Protein AF-A0A521TMP3-F1 (afdb_monomer_lite)

Secondary structure (DSSP, 8-state):
-----S--HHHHHHHHHHHHHHHHHHHH-TTS-TTS-S---SS-SS-TTHHHHHHHHHHHHSSSEEEEE--SSTTSPEEEEEE---SS--HHHHHTT---SPPS-SEEEEEEEEE-SSSSEEEEEEEEEEEEEETTEEEEEEEE-SS---GGGHHHHHHHHHHHHHTTPEEPPGGGGSSBSSTTS-BHHHHHS-SSSSS-EEEEEEE-----

pLDDT: mean 87.28, std 12.5, range [36.09, 97.44]

Sequence (212 aa):
MGTCGASCGITKTREREREQATRVALRAFADGRRDTPRWWPPSSVFEAGEVEKLAEALRGALPCRAVVVPPSDELAATWVYVVATMAEGSWVELREGRGAVVPEATEERGLRVGLSALHRAATVQEFAVRATVEGPVAWVEESRVAGVDDRRLQLFVKATQGLLRTMKITTLDAAFLEGPAVEGGDPLWSLFFDGAPMVSRSGEWVTLAGER

Structure (mmCIF, N/CA/C/O backbone):
data_AF-A0A521TMP3-F1
#
_entry.id   AF-A0A521TMP3-F1
#
loop_
_atom_site.group_PDB
_atom_site.id
_atom_site.type_symbol
_atom_site.label_atom_id
_atom_site.label_alt_id
_atom_site.label_comp_id
_atom_site.label_asym_id
_atom_site.label_entity_id
_atom_site.label_seq_id
_atom_site.pdbx_PDB_ins_code
_atom_site.Cartn_x
_atom_site.Cartn_y
_atom_site.Cartn_z
_atom_site.occupancy
_atom_site.B_iso_or_equiv
_atom_site.auth_seq_id
_atom_site.auth_comp_id
_atom_site.auth_asym_id
_atom_site.auth_atom_id
_atom_site.pdbx_PDB_model_num
ATOM 1 N N . MET A 1 1 ? 35.692 -10.516 12.770 1.00 37.62 1 MET A N 1
ATOM 2 C CA . MET A 1 1 ? 35.160 -9.826 11.576 1.00 37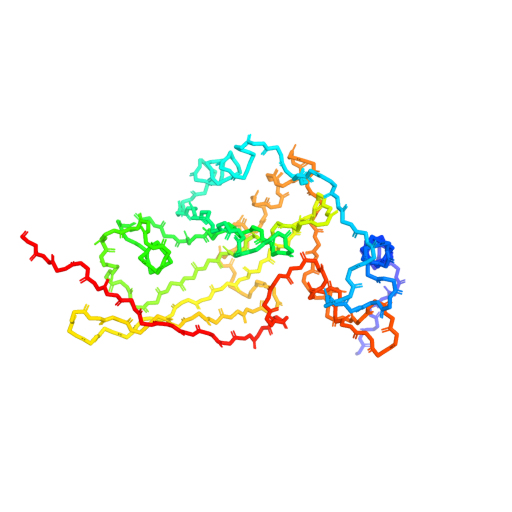.62 1 MET A CA 1
ATOM 3 C C . MET A 1 1 ? 34.962 -10.876 10.495 1.00 37.62 1 MET A C 1
ATOM 5 O O . MET A 1 1 ? 35.936 -11.295 9.889 1.00 37.62 1 MET A O 1
ATOM 9 N N . GLY A 1 2 ? 33.746 -11.411 10.366 1.00 36.09 2 GLY A N 1
ATOM 10 C CA . GLY A 1 2 ? 33.427 -12.446 9.380 1.00 36.09 2 GLY A CA 1
ATOM 11 C C . GLY A 1 2 ? 32.899 -11.804 8.105 1.00 36.09 2 GLY A C 1
ATOM 12 O O . GLY A 1 2 ? 31.831 -11.199 8.119 1.00 36.09 2 GLY A O 1
ATOM 13 N N . THR A 1 3 ? 33.653 -11.915 7.018 1.00 42.56 3 THR A N 1
ATOM 14 C CA . THR A 1 3 ? 33.208 -11.575 5.668 1.00 42.56 3 THR A CA 1
ATOM 15 C C . THR A 1 3 ? 32.177 -12.610 5.220 1.00 42.56 3 THR A C 1
ATOM 17 O O . THR A 1 3 ? 32.506 -13.754 4.913 1.00 42.56 3 THR A O 1
ATOM 20 N N . CYS A 1 4 ? 30.900 -12.225 5.223 1.00 44.66 4 CYS A N 1
ATOM 21 C CA . CYS A 1 4 ? 29.835 -13.019 4.622 1.00 44.66 4 CYS A CA 1
ATOM 22 C C . CYS A 1 4 ? 30.087 -13.067 3.106 1.00 44.66 4 CYS A C 1
ATOM 24 O O . CYS A 1 4 ? 30.023 -12.045 2.423 1.00 44.66 4 CYS A 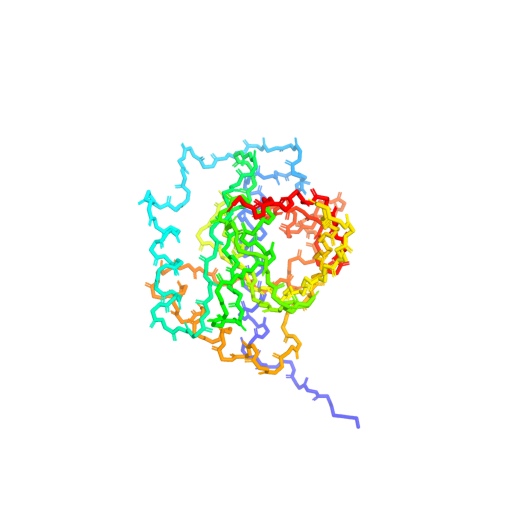O 1
ATOM 26 N N . GLY A 1 5 ? 30.482 -14.238 2.605 1.00 40.75 5 GLY A N 1
ATOM 27 C CA . GLY A 1 5 ? 30.893 -14.434 1.219 1.00 40.75 5 GLY A CA 1
ATOM 28 C C . GLY A 1 5 ? 29.786 -14.092 0.221 1.00 40.75 5 GLY A C 1
ATOM 29 O O . GLY A 1 5 ? 28.661 -14.580 0.320 1.00 40.75 5 GLY A O 1
ATOM 30 N N . ALA A 1 6 ? 30.156 -13.300 -0.784 1.00 45.53 6 ALA A N 1
ATOM 31 C CA . ALA A 1 6 ? 29.374 -12.831 -1.928 1.00 45.53 6 ALA A CA 1
ATOM 32 C C . ALA A 1 6 ? 28.920 -13.944 -2.911 1.00 45.53 6 ALA A C 1
ATOM 34 O O . ALA A 1 6 ? 28.973 -13.782 -4.126 1.00 45.53 6 ALA A O 1
ATOM 35 N N . SER A 1 7 ? 28.468 -15.094 -2.404 1.00 45.03 7 SER A N 1
ATOM 36 C CA . SER A 1 7 ? 27.956 -16.223 -3.201 1.00 45.03 7 SER A CA 1
ATOM 37 C C . SER A 1 7 ? 26.536 -16.648 -2.816 1.00 45.03 7 SER A C 1
ATOM 39 O O . SER A 1 7 ? 26.078 -17.728 -3.184 1.00 45.03 7 SER A O 1
ATOM 41 N N . CYS A 1 8 ? 25.798 -15.799 -2.100 1.00 51.59 8 CYS A N 1
ATOM 42 C CA . CYS A 1 8 ? 24.409 -16.082 -1.776 1.00 51.59 8 CYS A CA 1
ATOM 43 C C . CYS A 1 8 ? 23.539 -15.878 -3.028 1.00 51.59 8 CYS A C 1
ATOM 45 O O . CYS A 1 8 ? 23.458 -14.770 -3.555 1.00 51.59 8 CYS A O 1
ATOM 47 N N . GLY A 1 9 ? 22.857 -16.927 -3.506 1.00 60.53 9 GLY A N 1
ATOM 48 C CA . GLY A 1 9 ? 21.917 -16.850 -4.640 1.00 60.53 9 GLY A CA 1
ATOM 49 C C . GLY A 1 9 ? 20.811 -15.794 -4.472 1.00 60.53 9 GLY A C 1
ATOM 50 O O . GLY A 1 9 ? 20.200 -15.373 -5.454 1.00 60.53 9 GLY A O 1
ATOM 51 N N . ILE A 1 10 ? 20.616 -15.309 -3.244 1.00 66.44 10 ILE A N 1
ATOM 52 C CA . ILE A 1 10 ? 19.760 -14.173 -2.905 1.00 66.44 10 ILE A CA 1
ATOM 53 C C . ILE A 1 10 ? 20.255 -12.886 -3.586 1.00 66.44 10 ILE A C 1
ATOM 55 O O . ILE A 1 10 ? 19.446 -12.197 -4.192 1.00 66.44 10 ILE A O 1
ATOM 59 N N . THR A 1 11 ? 21.558 -12.582 -3.592 1.00 73.62 11 THR A N 1
ATOM 60 C CA . THR A 1 11 ? 22.087 -11.345 -4.206 1.00 73.62 11 THR A CA 1
ATOM 61 C C . THR A 1 11 ? 21.852 -11.312 -5.717 1.00 73.62 11 THR A C 1
ATOM 63 O O . THR A 1 11 ? 21.313 -10.339 -6.228 1.00 73.62 11 THR A O 1
ATOM 66 N N . LYS A 1 12 ? 22.132 -12.417 -6.423 1.00 80.88 12 LYS A N 1
ATOM 67 C CA . LYS A 1 12 ? 21.898 -12.517 -7.878 1.00 80.88 12 LYS A CA 1
ATOM 68 C C . LYS A 1 12 ? 20.419 -12.443 -8.254 1.00 80.88 12 LYS A C 1
ATOM 70 O O . LYS A 1 12 ? 20.075 -11.942 -9.319 1.00 80.88 12 LYS A O 1
ATOM 75 N N . THR A 1 13 ? 19.541 -12.986 -7.412 1.00 79.69 13 THR A N 1
ATOM 76 C CA . THR A 1 13 ? 18.088 -12.906 -7.633 1.00 79.69 13 THR A CA 1
ATOM 77 C C . THR A 1 13 ? 17.615 -1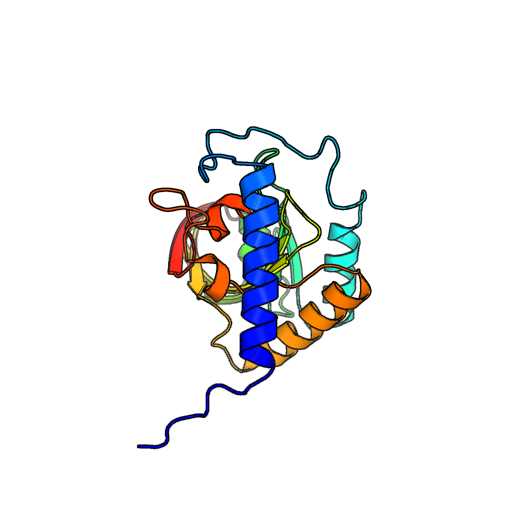1.463 -7.482 1.00 79.69 13 THR A C 1
ATOM 79 O O . THR A 1 13 ? 16.924 -10.957 -8.358 1.00 79.69 13 THR A O 1
ATOM 82 N N . ARG A 1 14 ? 18.090 -10.773 -6.439 1.00 79.44 14 ARG A N 1
ATOM 83 C CA . ARG A 1 14 ? 17.783 -9.361 -6.179 1.00 79.44 14 ARG A CA 1
ATOM 84 C C . ARG A 1 14 ? 18.288 -8.432 -7.281 1.00 79.44 14 ARG A C 1
ATOM 86 O O . ARG A 1 14 ? 17.566 -7.536 -7.702 1.00 79.44 14 ARG A O 1
ATOM 93 N N . GLU A 1 15 ? 19.501 -8.661 -7.784 1.00 85.06 15 GLU A N 1
ATOM 94 C CA . GLU A 1 15 ? 20.049 -7.917 -8.926 1.00 85.06 15 GLU A CA 1
ATOM 95 C C . GLU A 1 15 ? 19.163 -8.074 -10.166 1.00 85.06 15 GLU A C 1
ATOM 97 O O . GLU A 1 15 ? 18.786 -7.079 -10.778 1.00 85.06 15 GLU A O 1
ATOM 102 N N . ARG A 1 16 ? 18.742 -9.304 -10.485 1.00 86.62 16 ARG A N 1
ATOM 103 C CA . ARG A 1 16 ? 17.845 -9.571 -11.621 1.00 86.62 16 ARG A CA 1
ATOM 104 C C . ARG A 1 16 ? 16.474 -8.921 -11.462 1.00 86.62 16 ARG A C 1
ATOM 106 O O . ARG A 1 16 ? 15.948 -8.377 -12.429 1.00 86.62 16 ARG A O 1
ATOM 113 N N . GLU A 1 17 ? 15.891 -8.978 -10.266 1.00 85.88 17 GLU A N 1
ATOM 114 C CA . GLU A 1 17 ? 14.611 -8.326 -9.967 1.00 85.88 17 GLU A CA 1
ATOM 115 C C . GLU A 1 17 ? 14.715 -6.811 -10.143 1.00 85.88 17 GLU A C 1
ATOM 117 O O . GLU A 1 17 ? 13.859 -6.204 -10.788 1.00 85.88 17 GLU A O 1
ATOM 122 N N . ARG A 1 18 ? 15.802 -6.207 -9.650 1.00 88.56 18 ARG A N 1
ATOM 123 C CA . ARG A 1 18 ? 16.073 -4.783 -9.837 1.00 88.56 18 ARG A CA 1
ATOM 124 C C . ARG A 1 18 ? 16.281 -4.433 -11.307 1.00 88.56 18 ARG A C 1
ATOM 126 O O . ARG A 1 18 ? 15.665 -3.491 -11.783 1.00 88.56 18 ARG A O 1
ATOM 133 N N . GLU A 1 19 ? 17.089 -5.188 -12.046 1.00 90.88 19 GLU A N 1
ATOM 134 C CA . GLU A 1 19 ? 17.295 -4.977 -13.486 1.00 90.88 19 GLU A CA 1
ATOM 135 C C . GLU A 1 19 ? 15.981 -5.060 -14.275 1.00 90.88 19 GLU A C 1
ATOM 137 O O . GLU A 1 19 ? 15.740 -4.264 -15.187 1.00 90.88 19 GLU A O 1
ATOM 142 N N . GLN A 1 20 ? 15.111 -6.012 -13.925 1.00 91.12 20 GLN A N 1
ATOM 143 C CA . GLN A 1 20 ? 13.788 -6.139 -14.526 1.00 91.12 20 GLN A CA 1
ATOM 144 C C . GLN A 1 20 ? 12.897 -4.944 -14.170 1.00 91.12 20 GLN A C 1
ATOM 146 O O . GLN A 1 20 ? 12.264 -4.385 -15.069 1.00 91.12 20 GLN A O 1
ATOM 151 N N . ALA A 1 21 ? 12.866 -4.531 -12.900 1.00 91.62 21 ALA A N 1
ATOM 152 C CA . ALA A 1 21 ? 12.116 -3.361 -12.455 1.00 91.62 21 ALA A CA 1
ATOM 153 C C . ALA A 1 21 ? 12.594 -2.094 -13.178 1.00 91.62 21 ALA A C 1
ATOM 155 O O . ALA A 1 21 ? 11.779 -1.383 -13.759 1.00 91.62 21 ALA A O 1
ATOM 156 N N . THR A 1 22 ? 13.909 -1.872 -13.262 1.00 93.25 22 THR A N 1
ATOM 157 C CA . THR A 1 22 ? 14.506 -0.769 -14.025 1.00 93.25 22 THR A CA 1
ATOM 158 C C . THR A 1 22 ? 14.085 -0.808 -15.486 1.00 93.25 22 THR A C 1
ATOM 160 O O . THR A 1 22 ? 13.665 0.206 -16.032 1.00 93.25 22 THR A O 1
ATOM 163 N N . ARG A 1 23 ? 14.133 -1.973 -16.138 1.00 93.12 23 ARG A N 1
ATOM 164 C CA . ARG A 1 23 ? 13.731 -2.097 -17.546 1.00 93.12 23 ARG A CA 1
ATOM 165 C C . ARG A 1 23 ? 12.261 -1.743 -17.766 1.00 93.12 23 ARG A C 1
ATOM 167 O O . ARG A 1 23 ? 11.930 -1.109 -18.764 1.00 93.12 23 ARG A O 1
ATOM 174 N N . VAL A 1 24 ? 11.386 -2.172 -16.860 1.00 92.56 24 VAL A N 1
ATOM 175 C CA . VAL A 1 24 ? 9.957 -1.838 -16.898 1.00 92.56 24 VAL A CA 1
ATOM 176 C C . VAL A 1 24 ? 9.753 -0.341 -16.669 1.00 92.56 24 VAL A C 1
ATOM 178 O O . VAL A 1 24 ? 9.079 0.294 -17.477 1.00 92.56 24 VAL A O 1
ATOM 181 N N . ALA A 1 25 ? 10.382 0.230 -15.638 1.00 92.25 25 ALA A N 1
ATOM 182 C CA . ALA A 1 25 ? 10.321 1.658 -15.347 1.00 92.25 25 ALA A CA 1
ATOM 183 C C . ALA A 1 25 ? 10.787 2.495 -16.541 1.00 92.25 25 ALA A C 1
ATOM 185 O O . ALA A 1 25 ? 10.044 3.353 -16.993 1.00 92.25 25 ALA A O 1
ATOM 186 N N . LEU A 1 26 ? 11.952 2.196 -17.121 1.00 93.69 26 LEU A N 1
ATOM 187 C CA . LEU A 1 26 ? 12.510 2.964 -18.241 1.00 93.69 26 LEU A CA 1
ATOM 188 C C . LEU A 1 26 ? 11.746 2.791 -19.557 1.00 93.69 26 LEU A C 1
ATOM 190 O O . LEU A 1 26 ? 11.875 3.611 -20.467 1.00 93.69 26 LEU A O 1
ATOM 194 N N . ARG A 1 27 ? 10.922 1.746 -19.680 1.00 93.12 27 ARG A N 1
ATOM 195 C CA . ARG A 1 27 ? 9.975 1.639 -20.794 1.00 93.12 27 ARG A CA 1
ATOM 196 C C . ARG A 1 27 ? 8.853 2.671 -20.665 1.00 93.12 27 ARG A C 1
ATOM 198 O O . ARG A 1 27 ? 8.441 3.219 -21.685 1.00 93.12 27 ARG A O 1
ATOM 205 N N . ALA A 1 28 ? 8.369 2.903 -19.446 1.00 90.94 28 ALA A N 1
ATOM 206 C CA . ALA A 1 28 ? 7.304 3.858 -19.159 1.00 90.94 28 ALA A CA 1
ATOM 207 C C . ALA A 1 28 ? 7.827 5.298 -19.027 1.00 90.94 28 ALA A C 1
ATOM 209 O O . ALA A 1 28 ? 7.233 6.211 -19.587 1.00 90.94 28 ALA A O 1
ATOM 210 N N . PHE A 1 29 ? 8.977 5.483 -18.381 1.00 92.44 29 PHE A N 1
ATOM 211 C CA . PHE A 1 29 ? 9.599 6.759 -18.025 1.00 92.44 29 PHE A CA 1
ATOM 212 C C . PHE A 1 29 ? 11.033 6.789 -18.563 1.00 92.44 29 PHE A C 1
ATOM 214 O O . PHE A 1 29 ? 11.974 6.367 -17.893 1.00 92.44 29 PHE A O 1
ATOM 221 N N . ALA A 1 30 ? 11.209 7.207 -19.817 1.00 91.94 30 ALA A N 1
ATOM 222 C CA . ALA A 1 30 ? 12.479 7.027 -20.531 1.00 91.94 30 ALA A CA 1
ATOM 223 C C . ALA A 1 30 ? 13.659 7.804 -19.919 1.00 91.94 30 ALA A C 1
ATOM 225 O O . ALA A 1 30 ? 14.801 7.363 -20.023 1.00 91.94 30 ALA A O 1
ATOM 226 N N . ASP A 1 31 ? 13.378 8.938 -19.286 1.00 92.31 31 ASP A N 1
ATOM 227 C CA . ASP A 1 31 ? 14.315 9.776 -18.530 1.00 92.31 31 ASP A CA 1
ATOM 228 C C . ASP A 1 31 ? 14.327 9.447 -17.024 1.00 92.31 31 ASP A C 1
ATOM 230 O O . ASP A 1 31 ? 15.022 10.101 -16.249 1.00 92.31 31 ASP A O 1
ATOM 234 N N . GLY A 1 32 ? 13.567 8.427 -16.609 1.00 90.56 32 GLY A N 1
ATOM 235 C CA . GLY A 1 32 ? 13.429 8.007 -15.222 1.00 90.56 32 GLY A CA 1
ATOM 236 C C . GLY A 1 32 ? 12.680 8.994 -14.337 1.00 90.56 32 GLY A C 1
ATOM 237 O O . GLY A 1 32 ? 12.910 8.960 -13.133 1.00 90.56 32 GLY A O 1
ATOM 238 N N . ARG A 1 33 ? 11.825 9.864 -14.885 1.00 90.62 33 ARG A N 1
ATOM 239 C CA . ARG A 1 33 ? 11.019 10.803 -14.095 1.00 90.62 33 ARG A CA 1
ATOM 240 C C . ARG A 1 33 ? 9.535 10.487 -14.195 1.00 90.62 33 ARG A C 1
ATOM 242 O O . ARG A 1 33 ? 9.030 10.179 -15.271 1.00 90.62 33 ARG A O 1
ATOM 249 N N . ARG A 1 34 ? 8.826 10.539 -13.067 1.00 87.19 34 ARG A N 1
ATOM 250 C CA . ARG A 1 34 ? 7.409 10.155 -12.994 1.00 87.19 34 ARG A CA 1
ATOM 251 C C . ARG A 1 34 ? 6.492 11.142 -13.721 1.00 87.19 34 ARG A C 1
ATOM 253 O O . ARG A 1 34 ? 5.435 10.753 -14.208 1.00 87.19 34 ARG A O 1
ATOM 260 N N . ASP A 1 35 ? 6.873 12.413 -13.775 1.00 87.50 35 ASP A N 1
ATOM 261 C CA . ASP A 1 35 ? 6.087 13.493 -14.379 1.00 87.50 35 ASP A CA 1
ATOM 262 C C . ASP A 1 35 ? 6.150 13.523 -15.917 1.00 87.50 35 ASP A C 1
ATOM 264 O O . ASP A 1 35 ? 5.370 14.233 -16.553 1.00 87.50 35 ASP A O 1
ATOM 268 N N . THR A 1 36 ? 7.014 12.711 -16.531 1.00 86.12 36 THR A N 1
ATOM 269 C CA . THR A 1 36 ? 7.218 12.637 -17.986 1.00 86.12 36 THR A CA 1
ATOM 270 C C . THR A 1 36 ? 7.001 11.216 -18.547 1.00 86.12 36 THR A C 1
ATOM 272 O O . THR A 1 36 ? 7.887 10.643 -19.194 1.00 86.12 36 THR A O 1
ATOM 275 N N . PRO A 1 37 ? 5.809 10.602 -18.373 1.00 88.12 37 PRO A N 1
ATOM 276 C CA . PRO A 1 37 ? 5.536 9.276 -18.918 1.00 88.12 37 PRO A CA 1
ATOM 277 C C . PRO A 1 37 ? 5.599 9.281 -20.452 1.00 88.12 37 PRO A C 1
ATOM 279 O O . PRO A 1 37 ? 4.901 10.026 -21.139 1.00 88.12 37 PRO A O 1
ATOM 282 N N . ARG A 1 38 ? 6.419 8.389 -21.009 1.00 88.75 38 ARG A N 1
ATOM 283 C CA . ARG A 1 38 ? 6.515 8.104 -22.447 1.00 88.75 38 ARG A CA 1
ATOM 284 C C . ARG A 1 38 ? 5.485 7.074 -22.897 1.00 88.75 38 ARG A C 1
ATOM 286 O O . ARG A 1 38 ? 5.034 7.102 -24.041 1.00 88.75 38 ARG A O 1
ATOM 293 N N . TRP A 1 39 ? 5.190 6.108 -22.037 1.00 86.75 39 TRP A N 1
ATOM 294 C CA . TRP A 1 39 ? 4.282 5.009 -22.335 1.00 86.75 39 TRP A CA 1
ATOM 295 C C . TRP A 1 39 ? 3.572 4.556 -21.065 1.00 86.75 39 TRP A C 1
ATOM 297 O O . TRP A 1 39 ? 4.192 4.465 -20.008 1.00 86.75 39 TRP A O 1
ATOM 307 N N . TRP A 1 40 ? 2.295 4.208 -21.199 1.00 83.56 40 TRP A N 1
ATOM 308 C CA . TRP A 1 40 ? 1.487 3.658 -20.120 1.00 83.56 40 TRP A CA 1
ATOM 309 C C . TRP A 1 40 ? 0.732 2.418 -20.609 1.00 83.56 40 TRP A C 1
ATOM 311 O O . TRP A 1 40 ? 0.344 2.378 -21.786 1.00 83.56 40 TRP A O 1
ATOM 321 N N . PRO A 1 41 ? 0.532 1.385 -19.769 1.00 78.12 41 PRO A N 1
ATOM 322 C CA . PRO A 1 41 ? -0.325 0.269 -20.136 1.00 78.12 41 PRO A CA 1
ATOM 323 C C . PRO A 1 41 ? -1.741 0.776 -20.480 1.00 78.12 41 PRO A C 1
ATOM 325 O O . PRO A 1 41 ? -2.326 1.535 -19.713 1.00 78.12 41 PRO A O 1
ATOM 328 N N . PRO A 1 42 ? -2.314 0.364 -21.629 1.00 64.88 42 PRO A N 1
ATOM 329 C CA . PRO A 1 42 ? -3.614 0.857 -22.099 1.00 64.88 42 PRO A CA 1
ATOM 330 C C . PRO A 1 42 ? -4.808 0.304 -21.302 1.00 64.88 42 PRO A C 1
ATOM 332 O O . PRO A 1 42 ? -5.946 0.694 -21.543 1.00 64.88 42 PRO A O 1
ATOM 335 N N . SER A 1 43 ? -4.563 -0.637 -20.388 1.00 77.44 43 SER A N 1
ATOM 336 C CA . SER A 1 43 ? -5.552 -1.258 -19.510 1.00 77.44 43 SER A CA 1
ATOM 337 C C . SER A 1 43 ? -4.963 -1.450 -18.116 1.00 77.44 43 SER A C 1
ATOM 339 O O . SER A 1 43 ? -3.742 -1.541 -17.972 1.00 77.44 43 SER A O 1
ATOM 341 N N . SER A 1 44 ? -5.829 -1.598 -17.109 1.00 82.19 44 SER A N 1
ATOM 342 C CA . SER A 1 44 ? -5.408 -1.983 -15.758 1.00 82.19 44 SER A CA 1
ATOM 343 C C . SER A 1 44 ? -4.516 -3.230 -15.791 1.00 82.19 44 SER A C 1
ATOM 345 O O . SER A 1 44 ? -4.802 -4.202 -16.494 1.00 82.19 44 SER A O 1
ATOM 347 N N . VAL A 1 45 ? -3.431 -3.195 -15.017 1.00 90.88 45 VAL A N 1
ATOM 348 C CA . VAL A 1 45 ? -2.499 -4.318 -14.813 1.00 90.88 45 VAL A CA 1
ATOM 349 C C . VAL A 1 45 ? -3.166 -5.494 -14.090 1.00 90.88 45 VAL A C 1
ATOM 351 O O . VAL A 1 45 ? -2.780 -6.655 -14.279 1.00 90.88 45 VAL A O 1
ATOM 354 N N . PHE A 1 46 ? -4.160 -5.183 -13.260 1.00 92.69 46 PHE A N 1
ATOM 355 C CA . PHE A 1 46 ? -4.943 -6.141 -12.491 1.00 92.69 46 PHE A CA 1
ATOM 356 C C . PHE A 1 46 ? -6.351 -6.253 -13.067 1.00 92.69 46 PHE A C 1
ATOM 358 O O . PHE A 1 46 ? -6.944 -5.258 -13.492 1.00 92.69 46 PHE A O 1
ATOM 365 N N . GLU A 1 47 ? -6.883 -7.470 -13.095 1.00 92.62 47 GLU A N 1
ATOM 366 C CA . GLU A 1 47 ? -8.235 -7.722 -13.590 1.00 92.62 47 GLU A CA 1
ATOM 367 C C . GLU A 1 47 ? -9.289 -7.079 -12.674 1.00 92.62 47 GLU A C 1
ATOM 369 O O . GLU A 1 47 ? -9.059 -6.843 -11.485 1.00 92.62 47 GLU A O 1
ATOM 374 N N . ALA A 1 48 ? -10.484 -6.821 -13.211 1.00 90.75 48 ALA A N 1
ATOM 375 C CA . ALA A 1 48 ? -11.589 -6.295 -12.416 1.00 90.75 48 ALA A CA 1
ATOM 376 C C . ALA A 1 48 ? -11.915 -7.233 -11.235 1.00 90.75 48 ALA A C 1
ATOM 378 O O . ALA A 1 48 ? -12.111 -8.440 -11.413 1.00 90.75 48 ALA A O 1
ATOM 379 N N . GLY A 1 49 ? -11.973 -6.681 -10.020 1.00 93.44 49 GLY A N 1
ATOM 380 C CA . GLY A 1 49 ? -12.230 -7.452 -8.802 1.00 93.44 49 GLY A CA 1
ATOM 381 C C . GLY A 1 49 ? -11.025 -8.248 -8.282 1.00 93.44 49 GLY A C 1
ATOM 382 O O . GLY A 1 49 ? -11.155 -8.976 -7.298 1.00 93.44 49 GLY A O 1
ATOM 383 N N . GLU A 1 50 ? -9.868 -8.207 -8.952 1.00 95.31 50 GLU A N 1
ATOM 384 C CA . GLU A 1 50 ? -8.695 -8.990 -8.553 1.00 95.31 50 GLU A CA 1
ATOM 385 C C . GLU A 1 50 ? -8.114 -8.520 -7.214 1.00 95.31 50 GLU A C 1
ATOM 387 O O . GLU A 1 50 ? -7.764 -9.343 -6.366 1.00 95.31 50 GLU A O 1
ATOM 392 N N . VAL A 1 51 ? -8.053 -7.207 -6.998 1.00 95.50 51 VAL A N 1
ATOM 393 C CA . VAL A 1 51 ? -7.527 -6.623 -5.757 1.00 95.50 51 VAL A CA 1
ATOM 394 C C . VAL A 1 51 ? -8.450 -6.928 -4.578 1.00 95.50 51 VAL A C 1
ATOM 396 O O . VAL A 1 51 ? -7.994 -7.271 -3.487 1.00 95.50 51 VAL A O 1
ATOM 399 N N . GLU A 1 52 ? -9.759 -6.895 -4.804 1.00 96.88 52 GLU A N 1
ATOM 400 C CA . GLU A 1 52 ? -10.771 -7.265 -3.822 1.00 96.88 52 GLU A CA 1
ATOM 401 C C . GLU A 1 52 ? -10.666 -8.747 -3.449 1.00 96.88 52 GLU A C 1
ATOM 403 O O . GLU A 1 52 ? -10.752 -9.088 -2.268 1.00 96.88 52 GLU A O 1
ATOM 408 N N . LYS A 1 53 ? -10.407 -9.628 -4.427 1.00 97.44 53 LYS A N 1
ATOM 409 C CA . LYS A 1 53 ? -10.136 -11.053 -4.171 1.00 97.44 53 LYS A CA 1
ATOM 410 C C . LYS A 1 53 ? -8.870 -11.253 -3.340 1.00 97.44 53 LYS A C 1
ATOM 412 O O . LYS A 1 53 ? -8.874 -12.112 -2.463 1.00 97.44 53 LYS A O 1
ATOM 417 N N . LEU A 1 54 ? -7.810 -10.474 -3.578 1.00 97.06 54 LEU A N 1
ATOM 418 C CA . LEU A 1 54 ? -6.609 -10.503 -2.736 1.00 97.06 54 LEU A CA 1
ATOM 419 C C . LEU A 1 54 ? -6.940 -10.097 -1.292 1.00 97.06 54 LEU A C 1
ATOM 421 O O . LEU A 1 54 ? -6.555 -10.802 -0.361 1.00 97.06 54 LEU A O 1
ATOM 425 N N . ALA A 1 55 ? -7.674 -8.998 -1.099 1.00 97.00 55 ALA A N 1
ATOM 426 C CA . ALA A 1 55 ? -8.080 -8.535 0.228 1.00 97.00 55 ALA A CA 1
ATOM 427 C C . ALA A 1 55 ? -8.953 -9.568 0.963 1.00 97.00 55 ALA A C 1
ATOM 429 O O . ALA A 1 55 ? -8.744 -9.821 2.148 1.00 97.00 55 ALA A O 1
ATOM 430 N N . GLU A 1 56 ? -9.887 -10.213 0.262 1.00 97.44 56 GLU A N 1
ATOM 431 C CA . GLU A 1 56 ? -10.710 -11.285 0.829 1.00 97.44 56 GLU A CA 1
ATOM 432 C C . GLU A 1 56 ? -9.885 -12.525 1.185 1.00 97.44 56 GLU A C 1
ATOM 434 O O . GLU A 1 56 ? -10.014 -13.066 2.281 1.00 97.44 56 GLU A O 1
ATOM 439 N N . ALA A 1 57 ? -8.970 -12.943 0.307 1.00 97.19 57 ALA A N 1
ATOM 440 C CA . ALA A 1 57 ? -8.074 -14.060 0.587 1.00 97.19 57 ALA A CA 1
ATOM 441 C C . ALA A 1 57 ? -7.176 -13.788 1.807 1.00 97.19 57 ALA A C 1
ATOM 443 O O . ALA A 1 57 ? -6.921 -14.697 2.595 1.00 97.19 57 ALA A O 1
ATOM 444 N N . LEU A 1 58 ? -6.728 -12.541 1.992 1.00 96.31 58 LEU A N 1
ATOM 445 C CA . LEU A 1 58 ? -5.977 -12.122 3.178 1.00 96.31 58 LEU A CA 1
ATOM 446 C C . LEU A 1 58 ? -6.827 -12.235 4.450 1.00 96.31 58 LEU A C 1
ATOM 448 O O . LEU A 1 58 ? -6.363 -12.846 5.409 1.00 96.31 58 LEU A O 1
ATOM 452 N N . ARG A 1 59 ? -8.076 -11.740 4.441 1.00 95.38 59 ARG A N 1
ATOM 453 C CA . ARG A 1 59 ? -9.020 -11.889 5.569 1.00 95.38 59 ARG A CA 1
ATOM 454 C C . ARG A 1 59 ? -9.312 -13.351 5.908 1.00 95.38 59 ARG A C 1
ATOM 456 O O . ARG A 1 59 ? -9.418 -13.698 7.077 1.00 95.38 59 ARG A O 1
ATOM 463 N N . GLY A 1 60 ? -9.417 -14.216 4.900 1.00 95.44 60 GLY A N 1
ATOM 464 C CA . GLY A 1 60 ? -9.629 -15.650 5.108 1.00 95.44 60 GLY A CA 1
ATOM 465 C C . GLY A 1 60 ? -8.399 -16.392 5.647 1.00 95.44 60 GLY A C 1
ATOM 466 O O . GLY A 1 60 ? -8.542 -17.446 6.265 1.00 95.44 60 GLY A O 1
ATOM 467 N N . ALA A 1 61 ? -7.192 -15.866 5.417 1.00 94.69 61 ALA A N 1
ATOM 468 C CA . ALA A 1 61 ? -5.933 -16.515 5.786 1.00 94.69 61 ALA A CA 1
ATOM 469 C C . ALA A 1 61 ? -5.301 -15.976 7.081 1.00 94.69 61 ALA A C 1
ATOM 471 O O . ALA A 1 61 ? -4.457 -16.653 7.673 1.00 94.69 61 ALA A O 1
ATOM 472 N N . LEU A 1 62 ? -5.652 -14.759 7.500 1.00 94.25 62 LEU A N 1
ATOM 473 C CA . LEU A 1 62 ? -5.020 -14.045 8.607 1.00 94.25 62 LEU A CA 1
ATOM 474 C C . LEU A 1 62 ? -6.074 -13.429 9.539 1.00 94.25 62 LEU A C 1
ATOM 476 O O . LEU A 1 62 ? -7.115 -12.979 9.067 1.00 94.25 62 LEU A O 1
ATOM 480 N N . PRO A 1 63 ? -5.797 -13.334 10.853 1.00 92.56 63 PRO A N 1
ATOM 481 C CA . PRO A 1 63 ? -6.646 -12.605 11.791 1.00 92.56 63 PRO A CA 1
ATOM 482 C C . PRO A 1 63 ? -6.444 -11.094 11.601 1.00 92.56 63 PRO A C 1
ATOM 484 O O . PRO A 1 63 ? -5.705 -10.448 12.347 1.00 92.56 63 PRO A O 1
ATOM 487 N N . CYS A 1 64 ? -7.016 -10.552 10.528 1.00 94.75 64 CYS A N 1
ATOM 488 C CA . CYS A 1 64 ? -6.778 -9.185 10.094 1.00 94.75 64 CYS A CA 1
ATOM 489 C C . CYS A 1 64 ? -8.015 -8.536 9.484 1.00 94.75 64 CYS A C 1
ATOM 491 O O . CYS A 1 64 ? -8.896 -9.209 8.943 1.00 94.75 64 CYS A O 1
ATOM 493 N N . ARG A 1 65 ? -7.988 -7.206 9.432 1.00 94.19 65 ARG A N 1
ATOM 494 C CA . ARG A 1 65 ? -8.790 -6.428 8.484 1.00 94.19 65 ARG A CA 1
ATOM 495 C C . ARG A 1 65 ? -7.964 -6.163 7.231 1.00 94.19 65 ARG A C 1
ATOM 497 O O . ARG A 1 65 ? -6.769 -5.901 7.330 1.00 94.19 65 ARG A O 1
ATOM 504 N N . ALA A 1 66 ? -8.597 -6.224 6.062 1.00 95.81 66 ALA A N 1
ATOM 505 C CA . ALA A 1 66 ? -7.964 -5.884 4.788 1.00 95.81 66 ALA A CA 1
ATOM 506 C C . ALA A 1 66 ? -8.757 -4.768 4.101 1.00 95.81 66 ALA A C 1
ATOM 508 O O . ALA A 1 66 ? -9.915 -4.974 3.736 1.00 95.81 66 ALA A O 1
ATOM 509 N N . VAL A 1 67 ? -8.140 -3.602 3.928 1.00 95.50 67 VAL A N 1
ATOM 510 C CA . VAL A 1 67 ? -8.765 -2.389 3.389 1.00 95.50 67 VAL A CA 1
ATOM 511 C C . VAL A 1 67 ? -8.130 -2.064 2.047 1.00 95.50 67 VAL A C 1
ATOM 513 O O . VAL A 1 67 ? -6.928 -1.820 1.971 1.00 95.50 67 VAL A O 1
ATOM 516 N N . VAL A 1 68 ? -8.929 -2.079 0.982 1.00 95.75 68 VAL A N 1
ATOM 517 C CA . VAL A 1 68 ? -8.472 -1.674 -0.353 1.00 95.75 68 VAL A CA 1
ATOM 518 C C . VAL A 1 68 ? -8.582 -0.159 -0.467 1.00 95.75 68 VAL A C 1
ATOM 520 O O . VAL A 1 68 ? -9.668 0.397 -0.318 1.00 95.75 68 VAL A O 1
ATOM 523 N N . VAL A 1 69 ? -7.470 0.498 -0.763 1.00 93.31 69 VAL A N 1
ATOM 524 C CA . VAL A 1 69 ? -7.387 1.929 -1.043 1.00 93.31 69 VAL A CA 1
ATOM 525 C C . VAL A 1 69 ? -7.112 2.081 -2.540 1.00 93.31 69 VAL A C 1
ATOM 527 O O . VAL A 1 69 ? -6.035 1.685 -3.004 1.00 93.31 69 VAL A O 1
ATOM 530 N N . PRO A 1 70 ? -8.105 2.547 -3.322 1.00 89.38 70 PRO A N 1
ATOM 531 C CA . PRO A 1 70 ? -7.961 2.704 -4.761 1.00 89.38 70 PRO A CA 1
ATOM 532 C C . PRO A 1 70 ? -6.923 3.788 -5.081 1.00 89.38 70 PRO A C 1
ATOM 534 O O . PRO A 1 70 ? -6.647 4.645 -4.240 1.00 89.38 70 PRO A O 1
ATOM 537 N N . PRO A 1 71 ? -6.352 3.764 -6.292 1.00 88.19 71 PRO A N 1
ATOM 538 C CA . PRO A 1 71 ? -5.380 4.766 -6.697 1.00 88.19 71 PRO A CA 1
ATOM 539 C C . PRO A 1 71 ? -6.038 6.154 -6.791 1.00 88.19 71 PRO A C 1
ATOM 541 O O . PRO A 1 71 ? -7.195 6.271 -7.201 1.00 88.19 71 PRO A O 1
ATOM 544 N N . SER A 1 72 ? -5.302 7.208 -6.423 1.00 83.25 72 SER A N 1
ATOM 545 C CA . SER A 1 72 ? -5.768 8.604 -6.521 1.00 83.25 72 SER A CA 1
ATOM 546 C C . SER A 1 72 ? -5.865 9.110 -7.961 1.00 83.25 72 SER A C 1
ATOM 548 O O . SER A 1 72 ? -6.625 10.032 -8.250 1.00 83.25 72 SER A O 1
ATOM 550 N N . ASP A 1 73 ? -5.076 8.519 -8.853 1.00 82.62 73 ASP A N 1
ATOM 551 C CA . ASP A 1 73 ? -4.996 8.823 -10.276 1.00 82.62 73 ASP A CA 1
ATOM 552 C C . ASP A 1 73 ? -4.508 7.586 -11.048 1.00 82.62 73 ASP A C 1
ATOM 554 O O . ASP A 1 73 ? -4.133 6.574 -10.460 1.00 82.62 73 ASP A O 1
ATOM 558 N N . GLU A 1 74 ? -4.504 7.647 -12.378 1.00 76.44 74 GLU A N 1
ATOM 559 C CA . GLU A 1 74 ? -4.133 6.509 -13.232 1.00 76.44 74 GLU A CA 1
ATOM 560 C C . GLU A 1 74 ? -2.665 6.064 -13.093 1.00 76.44 74 GLU A C 1
ATOM 562 O O . GLU A 1 74 ? -2.328 4.943 -13.482 1.00 76.44 74 GLU A O 1
ATOM 567 N N . LEU A 1 75 ? -1.795 6.923 -12.547 1.00 79.12 75 LEU A N 1
ATOM 568 C CA . LEU A 1 75 ? -0.378 6.650 -12.311 1.00 79.12 75 LEU A CA 1
ATOM 569 C C . LEU A 1 75 ? -0.108 6.122 -10.895 1.00 79.12 75 LEU A C 1
ATOM 571 O O . LEU A 1 75 ? 1.016 5.695 -10.610 1.00 79.12 75 LEU A O 1
ATOM 575 N N . ALA A 1 76 ? -1.084 6.188 -9.990 1.00 84.88 76 ALA A N 1
ATOM 576 C CA . ALA A 1 76 ? -0.942 5.784 -8.598 1.00 84.88 76 ALA A CA 1
ATOM 577 C C . ALA A 1 76 ? -1.088 4.267 -8.416 1.00 84.88 76 ALA A C 1
ATOM 579 O O . ALA A 1 76 ? -1.759 3.574 -9.184 1.00 84.88 76 ALA A O 1
ATOM 580 N N . ALA A 1 77 ? -0.433 3.729 -7.386 1.00 90.69 77 ALA A N 1
ATOM 581 C CA . ALA A 1 77 ? -0.589 2.327 -7.038 1.00 90.69 77 ALA A CA 1
ATOM 582 C C . ALA A 1 77 ? -1.924 2.105 -6.322 1.00 90.69 77 ALA A C 1
ATOM 584 O O . ALA A 1 77 ? -2.463 2.989 -5.660 1.00 90.69 77 ALA A O 1
ATOM 585 N N . THR A 1 78 ? -2.448 0.887 -6.425 1.00 93.50 78 THR A N 1
ATOM 586 C CA . THR A 1 78 ? -3.532 0.456 -5.535 1.00 93.50 78 THR A CA 1
ATOM 587 C C . THR A 1 78 ? -2.919 -0.090 -4.255 1.00 93.50 78 THR A C 1
ATOM 589 O O . THR A 1 78 ? -1.967 -0.868 -4.317 1.00 93.50 78 THR A O 1
ATOM 592 N N . TRP A 1 79 ? -3.461 0.263 -3.094 1.00 94.38 79 TRP A N 1
ATOM 593 C CA . TRP A 1 79 ? -2.944 -0.212 -1.813 1.00 94.38 79 TRP A CA 1
ATOM 594 C C . TRP A 1 79 ? -3.929 -1.162 -1.137 1.00 94.38 79 TRP A C 1
ATOM 596 O O . TRP A 1 79 ? -5.136 -0.943 -1.149 1.00 94.38 79 TRP A O 1
ATOM 606 N N . VAL A 1 80 ? -3.418 -2.222 -0.512 1.00 96.62 80 VAL A N 1
ATOM 607 C CA . VAL A 1 80 ? -4.192 -3.070 0.404 1.00 96.62 80 VAL A CA 1
ATOM 608 C C . VAL A 1 80 ? -3.563 -2.991 1.786 1.00 96.62 80 VAL A C 1
ATOM 610 O O . VAL A 1 80 ? -2.462 -3.494 2.007 1.00 96.62 80 VAL A O 1
ATOM 613 N N . TYR A 1 81 ? -4.259 -2.358 2.722 1.00 96.44 81 TYR A N 1
ATOM 614 C CA . TYR A 1 81 ? -3.856 -2.276 4.119 1.00 96.44 81 TYR A CA 1
ATOM 615 C C . TYR A 1 81 ? -4.357 -3.502 4.877 1.00 96.44 81 TYR A C 1
ATOM 617 O O . TYR A 1 81 ? -5.556 -3.716 5.007 1.00 96.44 81 TYR A O 1
ATOM 625 N N . VAL A 1 82 ? -3.430 -4.302 5.385 1.00 96.69 82 VAL A N 1
ATOM 626 C CA . VAL A 1 82 ? -3.645 -5.488 6.213 1.00 96.69 82 VAL A CA 1
ATOM 627 C C . VAL A 1 82 ? -3.390 -5.109 7.669 1.00 96.69 82 VAL A C 1
ATOM 629 O O . VAL A 1 82 ? -2.254 -5.135 8.148 1.00 96.69 82 VAL A O 1
ATOM 632 N N . VAL A 1 83 ? -4.448 -4.720 8.370 1.00 95.38 83 VAL A N 1
ATOM 633 C CA . VAL A 1 83 ? -4.404 -4.277 9.767 1.00 95.38 83 VAL A CA 1
ATOM 634 C C . VAL A 1 83 ? -4.431 -5.504 10.672 1.00 95.38 83 VAL A C 1
ATOM 636 O O . VAL A 1 83 ? -5.368 -6.304 10.613 1.00 95.38 83 VAL A O 1
ATOM 639 N N . ALA A 1 84 ? -3.408 -5.671 11.512 1.00 90.75 84 ALA A N 1
ATOM 640 C CA . ALA A 1 84 ? -3.254 -6.838 12.381 1.00 90.75 84 ALA A CA 1
ATOM 641 C C . ALA A 1 84 ? -4.133 -6.731 13.640 1.00 90.75 84 ALA A C 1
ATOM 643 O O . ALA A 1 84 ? -3.635 -6.654 14.762 1.00 90.75 84 ALA A O 1
ATOM 644 N N . THR A 1 85 ? -5.450 -6.699 13.442 1.00 87.38 85 THR A N 1
ATOM 645 C CA . THR A 1 85 ? -6.454 -6.571 14.499 1.00 87.38 85 THR A CA 1
ATOM 646 C C . THR A 1 85 ? -7.684 -7.427 14.205 1.00 87.38 85 THR A C 1
ATOM 648 O O . THR A 1 85 ? -8.044 -7.636 13.046 1.00 87.38 85 THR A O 1
ATOM 651 N N . MET A 1 86 ? -8.335 -7.881 15.277 1.00 84.69 86 MET A N 1
ATOM 652 C CA . MET A 1 86 ? -9.668 -8.498 15.261 1.00 84.69 86 MET A CA 1
ATOM 653 C C . MET A 1 86 ? -10.736 -7.578 15.875 1.00 84.69 86 MET A C 1
ATOM 655 O O . MET A 1 86 ? -11.880 -7.995 16.031 1.00 84.69 86 MET A O 1
ATOM 659 N N . ALA A 1 87 ? -10.369 -6.351 16.259 1.00 87.75 87 ALA A N 1
ATOM 660 C CA . ALA A 1 87 ? -11.294 -5.387 16.845 1.00 87.75 87 ALA A CA 1
ATOM 661 C C . ALA A 1 87 ? -12.351 -4.911 15.829 1.00 87.75 87 ALA A C 1
ATOM 663 O O . ALA A 1 87 ? -12.172 -4.998 14.608 1.00 87.75 87 ALA A O 1
ATOM 664 N N . GLU A 1 88 ? -13.463 -4.377 16.337 1.00 84.50 88 GLU A N 1
ATOM 665 C CA . GLU A 1 88 ? -14.599 -3.936 15.516 1.00 84.50 88 GLU A CA 1
ATOM 666 C C . GLU A 1 88 ? -14.327 -2.667 14.684 1.00 84.50 88 GLU A C 1
ATOM 668 O O . GLU A 1 88 ? -15.057 -2.423 13.723 1.00 84.50 88 GLU A O 1
ATOM 673 N N . GLY A 1 89 ? -13.245 -1.928 14.954 1.00 89.25 89 GLY A N 1
ATOM 674 C CA . GLY A 1 89 ? -12.829 -0.752 14.182 1.00 89.25 89 GLY A CA 1
ATOM 675 C C . GLY A 1 89 ? -11.358 -0.780 13.758 1.00 89.25 89 GLY A C 1
ATOM 676 O O . GLY A 1 89 ? -10.547 -1.518 14.326 1.00 89.25 89 GLY A O 1
ATOM 677 N N . SER A 1 90 ? -11.027 0.053 12.767 1.00 94.19 90 SER A N 1
ATOM 678 C CA . SER A 1 90 ? -9.653 0.418 12.412 1.00 94.19 90 SER A CA 1
ATOM 679 C C . SER A 1 90 ? -9.543 1.898 12.035 1.00 94.19 90 SER A C 1
ATOM 681 O O . SER A 1 90 ? -10.389 2.430 11.314 1.00 94.19 90 SER A O 1
ATOM 683 N N . TRP A 1 91 ? -8.461 2.553 12.456 1.00 95.31 91 TRP A N 1
ATOM 684 C CA . TRP A 1 91 ? -8.115 3.915 12.054 1.00 95.31 91 TRP A CA 1
ATOM 685 C C . TRP A 1 91 ? -7.921 4.032 10.549 1.00 95.31 91 TRP A C 1
ATOM 687 O O . TRP A 1 91 ? -8.308 5.043 9.969 1.00 95.31 91 TRP A O 1
ATOM 697 N N . VAL A 1 92 ? -7.373 2.997 9.905 1.00 94.06 92 VAL A N 1
ATOM 698 C CA . VAL A 1 92 ? -7.272 2.955 8.442 1.00 94.06 92 VAL A CA 1
ATOM 699 C C . VAL A 1 92 ? -8.667 2.931 7.824 1.00 94.06 92 VAL A C 1
ATOM 701 O O . VAL A 1 92 ? -8.954 3.720 6.939 1.00 94.06 92 VAL A O 1
ATOM 704 N N . GLU A 1 93 ? -9.580 2.086 8.302 1.00 93.75 93 GLU A N 1
ATOM 705 C CA . GLU A 1 93 ? -10.943 2.052 7.753 1.00 93.75 93 GLU A CA 1
ATOM 706 C C . GLU A 1 93 ? -11.682 3.379 7.924 1.00 93.75 93 GLU A C 1
ATOM 708 O O . GLU A 1 93 ? -12.373 3.803 6.999 1.00 93.75 93 GLU A O 1
ATOM 713 N N . LEU A 1 94 ? -11.532 4.040 9.074 1.00 93.44 94 LEU A N 1
ATOM 714 C CA . LEU A 1 94 ? -12.115 5.361 9.308 1.00 93.44 94 LEU A CA 1
ATOM 715 C C . LEU A 1 94 ? -11.543 6.420 8.369 1.00 93.44 94 LEU A C 1
ATOM 717 O O . LEU A 1 94 ? -12.306 7.152 7.743 1.00 93.44 94 LEU A O 1
ATOM 721 N N . ARG A 1 95 ? -10.213 6.484 8.259 1.00 92.88 95 ARG A N 1
ATOM 722 C CA . ARG A 1 95 ? -9.509 7.441 7.399 1.00 92.88 95 ARG A CA 1
ATOM 723 C C . ARG A 1 95 ? -9.939 7.309 5.942 1.00 92.88 95 ARG A C 1
ATOM 725 O O . ARG A 1 95 ? -10.207 8.301 5.281 1.00 92.88 95 ARG A O 1
ATOM 732 N N . GLU A 1 96 ? -10.099 6.074 5.477 1.00 91.31 96 GLU A N 1
ATOM 733 C CA . GLU A 1 96 ? -10.520 5.772 4.107 1.00 91.31 96 GLU A CA 1
ATOM 734 C C . GLU A 1 96 ? -12.052 5.835 3.910 1.00 91.31 96 GLU A C 1
ATOM 736 O O . GLU A 1 96 ? -12.554 5.440 2.857 1.00 91.31 96 GLU A O 1
ATOM 741 N N . GLY A 1 97 ? -12.822 6.274 4.918 1.00 90.12 97 GLY A N 1
ATOM 742 C CA . GLY A 1 97 ? -14.285 6.403 4.849 1.00 90.12 97 GLY A CA 1
ATOM 743 C C . GLY A 1 97 ? -15.038 5.073 4.711 1.00 90.12 97 GLY A C 1
ATOM 744 O O . GLY A 1 97 ? -16.161 5.038 4.209 1.00 90.12 97 GLY A O 1
ATOM 745 N N . ARG A 1 98 ? -14.414 3.961 5.114 1.00 87.38 98 ARG A N 1
ATOM 746 C CA . ARG A 1 98 ? -14.931 2.584 4.992 1.00 87.38 98 ARG A CA 1
ATOM 747 C C . ARG A 1 98 ? -15.427 1.996 6.311 1.00 87.38 98 ARG A C 1
ATOM 749 O O . ARG A 1 98 ? -16.097 0.967 6.293 1.00 87.38 98 ARG A O 1
ATOM 756 N N . GLY A 1 99 ? -15.095 2.626 7.433 1.00 83.94 99 GLY A N 1
ATOM 757 C CA . GLY A 1 99 ? -15.550 2.258 8.771 1.00 83.94 99 GLY A CA 1
ATOM 758 C C . GLY A 1 99 ? -16.386 3.364 9.412 1.00 83.94 99 GLY A C 1
ATOM 759 O O . GLY A 1 99 ? -16.302 4.524 9.019 1.00 83.94 99 GLY A O 1
ATOM 760 N N . ALA A 1 100 ? -17.180 2.998 10.418 1.00 83.56 100 ALA A N 1
ATOM 761 C CA . ALA A 1 100 ? -17.914 3.943 11.269 1.00 83.56 100 ALA A CA 1
ATOM 762 C C . ALA A 1 100 ? -17.541 3.815 12.756 1.00 83.56 100 ALA A C 1
ATOM 764 O O . ALA A 1 100 ? -17.904 4.667 13.559 1.00 83.56 100 ALA A O 1
ATOM 765 N N . VAL A 1 101 ? -16.830 2.745 13.124 1.00 90.56 101 VAL A N 1
ATOM 766 C CA . VAL A 1 101 ? -16.498 2.423 14.513 1.00 90.56 101 VAL A CA 1
ATOM 767 C C . VAL A 1 101 ? -15.144 3.025 14.858 1.00 90.56 101 VAL A C 1
ATOM 769 O O . VAL A 1 101 ? -14.145 2.725 14.202 1.00 90.56 101 VAL A O 1
ATOM 772 N N . VAL A 1 102 ? -15.119 3.851 15.904 1.00 91.75 102 VAL A N 1
ATOM 773 C CA . VAL A 1 102 ? -13.886 4.392 16.481 1.00 91.75 102 VAL A CA 1
ATOM 774 C C . VAL A 1 102 ? -13.129 3.281 17.207 1.00 91.75 102 VAL A C 1
ATOM 776 O O . VAL A 1 102 ? -13.693 2.678 18.119 1.00 91.75 102 VAL A O 1
ATOM 779 N N . PRO A 1 103 ? -11.878 2.972 16.818 1.00 91.50 103 PRO A N 1
ATOM 780 C CA . PRO A 1 103 ? -11.075 1.991 17.533 1.00 91.50 103 PRO A CA 1
ATOM 781 C C . PRO A 1 103 ? -10.798 2.452 18.964 1.00 91.50 103 PRO A C 1
ATOM 783 O O . PRO A 1 103 ? -10.444 3.607 19.194 1.00 91.50 103 PRO A O 1
ATOM 786 N N . GLU A 1 104 ? -10.879 1.531 19.925 1.00 90.25 104 GLU A N 1
ATOM 787 C CA . GLU A 1 104 ? -10.474 1.811 21.311 1.00 90.25 104 GLU A CA 1
ATOM 788 C C . GLU A 1 104 ? -8.960 2.052 21.431 1.00 90.25 104 GLU A C 1
ATOM 790 O O . GLU A 1 104 ? -8.504 2.853 22.246 1.00 90.25 104 GLU A O 1
ATOM 795 N N . ALA A 1 105 ? -8.161 1.345 20.626 1.00 91.50 105 ALA A N 1
ATOM 796 C CA . ALA A 1 105 ? -6.712 1.485 20.624 1.00 91.50 105 ALA A CA 1
ATOM 797 C C . ALA A 1 105 ? -6.299 2.760 19.883 1.00 91.50 105 ALA A C 1
ATOM 799 O O . ALA A 1 105 ? -6.714 2.976 18.753 1.00 91.50 105 ALA A O 1
ATOM 800 N N . THR A 1 106 ? -5.417 3.569 20.466 1.00 93.62 106 THR A N 1
ATOM 801 C CA . THR A 1 106 ? -4.869 4.779 19.821 1.00 93.62 106 THR A CA 1
ATOM 802 C C . THR A 1 106 ? -3.718 4.488 18.858 1.00 93.62 106 THR A C 1
ATOM 804 O O . THR A 1 106 ? -3.248 5.391 18.168 1.00 93.62 106 THR A O 1
ATOM 807 N N . GLU A 1 107 ? -3.251 3.240 18.799 1.00 93.94 107 GLU A N 1
ATOM 808 C CA . GLU A 1 107 ? -2.184 2.798 17.906 1.00 93.94 107 GLU A CA 1
ATOM 809 C C . GLU A 1 107 ? -2.585 1.527 17.157 1.00 93.94 107 GLU A C 1
ATOM 811 O O . GLU A 1 107 ? -3.125 0.583 17.735 1.00 93.94 107 GLU A O 1
ATOM 816 N N . GLU A 1 108 ? -2.256 1.484 15.869 1.00 94.06 108 GLU A N 1
ATOM 817 C CA . GLU A 1 108 ? -2.465 0.339 14.989 1.00 94.06 108 GLU A CA 1
ATOM 818 C C . GLU A 1 108 ? -1.195 0.026 14.213 1.00 94.06 108 GLU A C 1
ATOM 820 O O . GLU A 1 108 ? -0.410 0.907 13.869 1.00 94.06 108 GLU A O 1
ATOM 825 N N . ARG A 1 109 ? -0.983 -1.254 13.919 1.00 94.00 109 ARG A N 1
ATOM 826 C CA . ARG A 1 109 ? 0.141 -1.718 13.107 1.00 94.00 109 ARG A CA 1
ATOM 827 C C . ARG A 1 109 ? -0.342 -2.751 12.111 1.00 94.00 109 ARG A C 1
ATOM 829 O O . ARG A 1 109 ? -1.279 -3.509 12.374 1.00 94.00 109 ARG A O 1
ATOM 836 N N . GLY A 1 110 ? 0.324 -2.808 10.973 1.00 95.56 110 GLY A N 1
ATOM 837 C CA . GLY A 1 110 ? -0.035 -3.749 9.933 1.00 95.56 110 GLY A CA 1
ATOM 838 C C . GLY A 1 110 ? 0.939 -3.734 8.776 1.00 95.56 110 GLY A C 1
ATOM 839 O O . GLY A 1 110 ? 2.029 -3.165 8.848 1.00 95.56 110 GLY A O 1
ATOM 840 N N . LEU A 1 111 ? 0.519 -4.376 7.696 1.00 95.50 111 LEU A N 1
ATOM 841 C CA . LEU A 1 111 ? 1.216 -4.336 6.421 1.00 95.50 111 LEU A CA 1
ATOM 842 C C . LEU A 1 111 ? 0.405 -3.519 5.434 1.00 95.50 111 LEU A C 1
ATOM 844 O O . LEU A 1 111 ? -0.810 -3.636 5.393 1.00 95.50 111 LEU A O 1
ATOM 848 N N . ARG A 1 112 ? 1.066 -2.753 4.583 1.00 93.44 112 ARG A N 1
ATOM 849 C CA . ARG A 1 112 ? 0.461 -2.238 3.362 1.00 93.44 112 ARG A CA 1
ATOM 850 C C . ARG A 1 112 ? 1.090 -2.942 2.171 1.00 93.44 112 ARG A C 1
ATOM 852 O O . ARG A 1 112 ? 2.310 -3.113 2.107 1.00 93.44 112 ARG A O 1
ATOM 859 N N . VAL A 1 113 ? 0.240 -3.381 1.255 1.00 95.19 113 VAL A N 1
ATOM 860 C CA . VAL A 1 113 ? 0.618 -4.060 0.021 1.00 95.19 113 VAL A CA 1
ATOM 861 C C . VAL A 1 113 ? 0.368 -3.097 -1.126 1.00 95.19 113 VAL A C 1
ATOM 863 O O . VAL A 1 113 ? -0.784 -2.851 -1.474 1.00 95.19 113 VAL A O 1
ATOM 866 N N . GLY A 1 114 ? 1.432 -2.517 -1.673 1.00 94.06 114 GLY A N 1
ATOM 867 C CA . GLY A 1 114 ? 1.337 -1.618 -2.822 1.00 94.06 114 GLY A CA 1
ATOM 868 C C . GLY A 1 114 ? 1.351 -2.424 -4.102 1.00 94.06 114 GLY A C 1
ATOM 869 O O . GLY A 1 114 ? 2.272 -3.207 -4.300 1.00 94.06 114 GLY A O 1
ATOM 870 N N . LEU A 1 115 ? 0.351 -2.251 -4.956 1.00 95.19 115 LEU A N 1
ATOM 871 C CA . LEU A 1 115 ? 0.178 -2.943 -6.229 1.00 95.19 115 LEU A CA 1
ATOM 872 C C . LEU A 1 115 ? 0.483 -1.968 -7.364 1.00 95.19 115 LEU A C 1
ATOM 874 O O . LEU A 1 115 ? -0.201 -0.958 -7.524 1.00 95.19 115 LEU A O 1
ATOM 878 N N . SER A 1 116 ? 1.529 -2.256 -8.137 1.00 93.56 116 SER A N 1
ATOM 879 C CA . SER A 1 116 ? 2.044 -1.310 -9.124 1.00 93.56 116 SER A CA 1
ATOM 880 C C . SER A 1 116 ? 1.107 -1.138 -10.316 1.00 93.56 116 SER A C 1
ATOM 882 O O . SER A 1 116 ? 0.625 -2.115 -10.888 1.00 93.56 116 SER A O 1
ATOM 884 N N . ALA A 1 117 ? 0.945 0.104 -10.766 1.00 90.75 117 ALA A N 1
ATOM 885 C CA . ALA A 1 117 ? 0.211 0.417 -11.988 1.00 90.75 117 ALA A CA 1
ATOM 886 C C . ALA A 1 117 ? 0.983 0.083 -13.286 1.00 90.75 117 ALA A C 1
ATOM 888 O O . ALA A 1 117 ? 0.400 0.100 -14.366 1.00 90.75 117 ALA A O 1
ATOM 889 N N . LEU A 1 118 ? 2.278 -0.257 -13.209 1.00 91.12 118 LEU A N 1
ATOM 890 C CA . LEU A 1 118 ? 3.123 -0.531 -14.384 1.00 91.12 118 LEU A CA 1
ATOM 891 C C . LEU A 1 118 ? 3.200 -2.008 -14.775 1.00 91.12 118 LEU A C 1
ATOM 893 O O . LEU A 1 118 ? 3.351 -2.362 -15.947 1.00 91.12 118 LEU A O 1
ATOM 897 N N . HIS A 1 119 ? 3.221 -2.883 -13.777 1.00 91.69 119 HIS A N 1
ATOM 898 C CA . HIS A 1 119 ? 3.513 -4.299 -13.943 1.00 91.69 119 HIS A CA 1
ATOM 899 C C . HIS A 1 119 ? 2.875 -5.091 -12.814 1.00 91.69 119 HIS A C 1
ATOM 901 O O . HIS A 1 119 ? 2.611 -4.534 -11.753 1.00 91.69 119 HIS A O 1
ATOM 907 N N . ARG A 1 120 ? 2.667 -6.399 -13.024 1.00 94.19 120 ARG A N 1
ATOM 908 C CA . ARG A 1 120 ? 2.123 -7.325 -12.018 1.00 94.19 120 ARG A CA 1
ATOM 909 C C . ARG A 1 120 ? 3.134 -7.566 -10.900 1.00 94.19 120 ARG A C 1
ATOM 911 O O . ARG A 1 120 ? 3.704 -8.647 -10.757 1.00 94.19 120 ARG A O 1
ATOM 918 N N . ALA A 1 121 ? 3.374 -6.515 -10.138 1.00 94.19 121 ALA A N 1
ATOM 919 C CA . ALA A 1 121 ? 4.328 -6.425 -9.067 1.00 94.19 121 ALA A CA 1
ATOM 920 C C . ALA A 1 121 ? 3.670 -5.785 -7.849 1.00 94.19 121 ALA A C 1
ATOM 922 O O . ALA A 1 121 ? 2.825 -4.897 -7.973 1.00 94.19 121 ALA A O 1
ATOM 923 N N . ALA A 1 122 ? 4.088 -6.239 -6.677 1.00 95.06 122 ALA A N 1
ATOM 924 C CA . ALA A 1 122 ? 3.645 -5.718 -5.404 1.00 95.06 122 ALA A CA 1
ATOM 925 C C . ALA A 1 122 ? 4.828 -5.463 -4.481 1.00 95.06 122 ALA A C 1
ATOM 927 O O . ALA A 1 122 ? 5.823 -6.179 -4.547 1.00 95.06 122 ALA A O 1
ATOM 928 N N . THR A 1 123 ? 4.699 -4.510 -3.572 1.00 93.12 123 THR A N 1
ATOM 929 C CA . THR A 1 123 ? 5.614 -4.349 -2.441 1.00 93.12 123 THR A CA 1
ATOM 930 C C . THR A 1 123 ? 4.871 -4.570 -1.132 1.00 93.12 123 THR A C 1
ATOM 932 O O . THR A 1 123 ? 3.666 -4.337 -1.062 1.00 93.12 123 THR A O 1
ATOM 935 N N . VAL A 1 124 ? 5.572 -5.043 -0.102 1.00 93.12 124 VAL A N 1
ATOM 936 C CA . VAL A 1 124 ? 5.017 -5.240 1.242 1.00 93.12 124 VAL A CA 1
ATOM 937 C C . VAL A 1 124 ? 5.820 -4.401 2.220 1.00 93.12 124 VAL A C 1
ATOM 939 O O . VAL A 1 124 ? 7.041 -4.531 2.288 1.00 93.12 124 VAL A O 1
ATOM 942 N N . GLN A 1 125 ? 5.127 -3.561 2.980 1.00 91.06 125 GLN A N 1
ATOM 943 C CA . GLN A 1 125 ? 5.742 -2.608 3.894 1.00 91.06 125 GLN A CA 1
ATOM 944 C C . GLN A 1 125 ? 4.989 -2.575 5.222 1.00 91.06 125 GLN A C 1
ATOM 946 O O . GLN A 1 125 ? 3.762 -2.595 5.228 1.00 91.06 125 GLN A O 1
ATOM 951 N N . GLU A 1 126 ? 5.695 -2.496 6.345 1.00 93.06 126 GLU A N 1
ATOM 952 C CA . GLU A 1 126 ? 5.078 -2.208 7.637 1.00 93.06 126 GLU A CA 1
ATOM 953 C C . GLU A 1 126 ? 4.643 -0.746 7.707 1.00 93.06 126 GLU A C 1
ATOM 955 O O . GLU A 1 126 ? 5.365 0.176 7.306 1.00 93.06 126 GLU A O 1
ATOM 960 N N . PHE A 1 127 ? 3.457 -0.547 8.268 1.00 93.25 127 PHE A N 1
ATOM 961 C CA . PHE A 1 127 ? 2.977 0.760 8.672 1.00 93.25 127 PHE A CA 1
ATOM 962 C C . PHE A 1 127 ? 2.556 0.721 10.143 1.00 93.25 127 PHE A C 1
ATOM 964 O O . PHE A 1 127 ? 2.141 -0.318 10.670 1.00 93.25 127 PHE A O 1
ATOM 971 N N . ALA A 1 128 ? 2.648 1.874 10.792 1.00 93.69 128 ALA A N 1
ATOM 972 C CA . ALA A 1 128 ? 2.068 2.114 12.098 1.00 93.69 128 ALA A CA 1
ATOM 973 C C . ALA A 1 128 ? 1.230 3.388 12.040 1.00 93.69 128 ALA A C 1
ATOM 975 O O . ALA A 1 128 ? 1.697 4.415 11.548 1.00 93.69 128 ALA A O 1
ATOM 976 N N . VAL A 1 129 ? 0.008 3.312 12.543 1.00 94.69 129 VAL A N 1
ATOM 977 C CA . VAL A 1 129 ? -0.888 4.450 12.709 1.00 94.69 129 VAL A CA 1
ATOM 978 C C . VAL A 1 129 ? -0.940 4.820 14.182 1.00 94.69 129 VAL A C 1
ATOM 980 O O . VAL A 1 129 ? -1.032 3.943 15.040 1.00 94.69 129 VAL A O 1
ATOM 983 N N . ARG A 1 130 ? -0.902 6.119 14.468 1.00 95.81 130 ARG A N 1
ATOM 984 C CA . ARG A 1 130 ? -1.239 6.688 15.770 1.00 95.81 130 ARG A CA 1
ATOM 985 C C . ARG A 1 130 ? -2.353 7.705 15.588 1.00 95.81 130 ARG A C 1
ATOM 987 O O . ARG A 1 130 ? -2.272 8.547 14.698 1.00 95.81 130 ARG A O 1
ATOM 994 N N . ALA A 1 131 ? -3.352 7.648 16.455 1.00 96.12 131 ALA A N 1
ATOM 995 C CA . ALA A 1 131 ? -4.455 8.588 16.468 1.00 96.12 131 ALA A CA 1
ATOM 996 C C . ALA A 1 131 ? -4.471 9.419 17.754 1.00 96.12 131 ALA A C 1
ATOM 998 O O . ALA A 1 131 ? -4.284 8.895 18.855 1.00 96.12 131 ALA A O 1
ATOM 999 N N . THR A 1 132 ? -4.748 10.711 17.599 1.00 96.75 132 THR A N 1
ATOM 1000 C CA . THR A 1 132 ? -5.033 11.641 18.695 1.00 96.75 132 THR A CA 1
ATOM 1001 C C . THR A 1 132 ? -6.464 12.135 18.534 1.00 96.75 132 THR A C 1
ATOM 1003 O O . THR A 1 132 ? -6.778 12.794 17.545 1.00 96.75 132 THR A O 1
ATOM 1006 N N . VAL A 1 133 ? -7.337 11.797 19.484 1.00 95.25 133 VAL A N 1
ATOM 1007 C CA . VAL A 1 133 ? -8.760 12.162 19.446 1.00 95.25 133 VAL A CA 1
ATOM 1008 C C . VAL A 1 133 ? -8.981 13.512 20.126 1.00 95.25 133 VAL A C 1
ATOM 1010 O O . VAL A 1 133 ? -8.597 13.700 21.279 1.00 95.25 133 VAL A O 1
ATOM 1013 N N . GLU A 1 134 ? -9.645 14.428 19.424 1.00 94.81 134 GLU A N 1
ATOM 1014 C CA . GLU A 1 134 ? -9.971 15.784 19.869 1.00 94.81 134 GLU A CA 1
ATOM 1015 C C . GLU A 1 134 ? -11.466 16.064 19.637 1.00 94.81 134 GLU A C 1
ATOM 1017 O O . GLU A 1 134 ? -11.883 16.689 18.661 1.00 94.81 134 GLU A O 1
ATOM 1022 N N . GLY A 1 135 ? -12.311 15.569 20.545 1.00 91.31 135 GLY A N 1
ATOM 1023 C CA . GLY A 1 135 ? -13.764 15.717 20.430 1.00 91.31 135 GLY A CA 1
ATOM 1024 C C . GLY A 1 135 ? -14.325 14.942 19.225 1.00 91.31 135 GLY A C 1
ATOM 1025 O O . GLY A 1 135 ? -14.153 13.726 19.183 1.00 91.31 135 GLY A O 1
ATOM 1026 N N . PRO A 1 136 ? -15.012 15.593 18.261 1.00 93.00 136 PRO A N 1
ATOM 1027 C CA . PRO A 1 136 ? -15.616 14.918 17.107 1.00 93.00 136 PRO A CA 1
ATOM 1028 C C . PRO A 1 136 ? -14.629 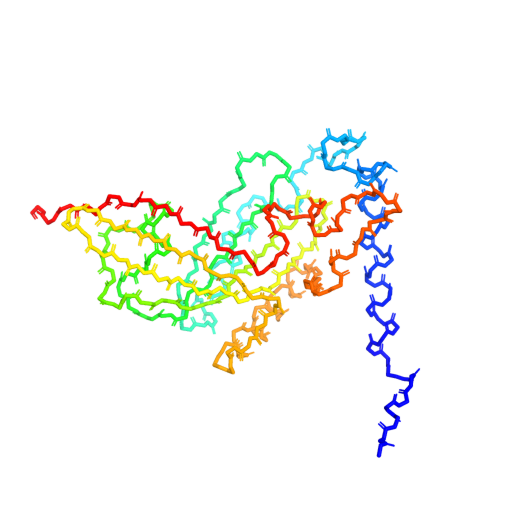14.657 15.958 1.00 93.00 136 PRO A C 1
ATOM 1030 O O . PRO A 1 136 ? -15.037 14.215 14.885 1.00 93.00 136 PRO A O 1
ATOM 1033 N N . VAL A 1 137 ? -13.347 14.975 16.131 1.00 94.88 137 VAL A N 1
ATOM 1034 C CA . VAL A 1 137 ? -12.308 14.755 15.123 1.00 94.88 137 VAL A CA 1
ATOM 1035 C C . VAL A 1 137 ? -11.134 13.995 15.728 1.00 94.88 137 VAL A C 1
ATOM 1037 O O . VAL A 1 137 ? -10.903 14.039 16.934 1.00 94.88 137 VAL A O 1
ATOM 1040 N N . ALA A 1 138 ? -10.381 13.298 14.887 1.00 95.75 138 ALA A N 1
ATOM 1041 C CA . ALA A 1 138 ? -9.123 12.674 15.261 1.00 95.75 138 ALA A CA 1
ATOM 1042 C C . ALA A 1 138 ? -8.037 13.022 14.244 1.00 95.75 138 ALA A C 1
ATOM 1044 O O . ALA A 1 138 ? -8.278 12.982 13.037 1.00 95.75 138 ALA A O 1
ATOM 1045 N N . TRP A 1 139 ? -6.838 13.340 14.726 1.00 96.44 139 TRP A N 1
ATOM 1046 C CA . TRP A 1 139 ? -5.642 13.391 13.893 1.00 96.44 139 TRP A CA 1
ATOM 1047 C C . TRP A 1 139 ? -5.073 11.983 13.775 1.00 96.44 139 TRP A C 1
ATOM 1049 O O . TRP A 1 139 ? -4.686 11.396 14.787 1.00 96.44 139 TRP A O 1
ATOM 1059 N N . VAL A 1 140 ? -5.023 11.442 12.561 1.00 95.69 140 VAL A N 1
ATOM 1060 C CA . VAL A 1 140 ? -4.534 10.088 12.283 1.00 95.69 140 VAL A CA 1
ATOM 1061 C C . VAL A 1 140 ? -3.209 10.194 11.538 1.00 95.69 140 VAL A C 1
ATOM 1063 O O . VAL A 1 140 ? -3.180 10.561 10.368 1.00 95.69 140 VAL A O 1
ATOM 1066 N N . GLU A 1 141 ? -2.106 9.878 12.214 1.00 95.44 141 GLU A N 1
ATOM 1067 C CA . GLU A 1 141 ? -0.755 9.891 11.652 1.00 95.44 141 GLU A CA 1
ATOM 1068 C C . GLU A 1 141 ? -0.315 8.476 11.271 1.00 95.44 141 GLU A C 1
ATOM 1070 O O . GLU A 1 141 ? -0.250 7.581 12.109 1.00 95.44 141 GLU A O 1
ATOM 1075 N N . GLU A 1 142 ? 0.051 8.284 10.008 1.00 93.19 142 GLU A N 1
ATOM 1076 C CA . GLU A 1 142 ? 0.704 7.085 9.497 1.00 93.19 142 GLU A CA 1
ATOM 1077 C C . GLU A 1 142 ? 2.219 7.291 9.442 1.00 93.19 142 GLU A C 1
ATOM 1079 O O . GLU A 1 142 ? 2.723 8.256 8.866 1.00 93.19 142 GLU A O 1
ATOM 1084 N N . SER A 1 143 ? 2.951 6.325 9.985 1.00 92.31 143 SER A N 1
ATOM 1085 C CA . SER A 1 143 ? 4.396 6.184 9.859 1.00 92.31 143 SER A CA 1
ATOM 1086 C C . SER A 1 143 ? 4.728 4.894 9.111 1.00 92.31 143 SER A C 1
ATOM 1088 O O . SER A 1 143 ? 4.099 3.854 9.320 1.00 92.31 143 SER A O 1
ATOM 1090 N N . ARG A 1 144 ? 5.710 4.962 8.210 1.00 89.06 144 ARG A N 1
ATOM 1091 C CA . ARG A 1 144 ? 6.100 3.845 7.335 1.00 89.06 144 ARG A CA 1
ATOM 1092 C C . ARG A 1 144 ? 7.515 3.394 7.643 1.00 89.06 144 ARG A C 1
ATOM 1094 O O . ARG A 1 144 ? 8.377 4.229 7.896 1.00 89.06 144 ARG A O 1
ATOM 1101 N N . VAL A 1 145 ? 7.778 2.098 7.547 1.00 81.19 145 VAL A N 1
ATOM 1102 C CA . VAL A 1 145 ? 9.116 1.527 7.769 1.00 81.19 145 VAL A CA 1
ATOM 1103 C C . VAL A 1 145 ? 9.652 0.964 6.459 1.00 81.19 145 VAL A C 1
ATOM 1105 O O . VAL A 1 145 ? 8.886 0.451 5.653 1.00 81.19 145 VAL A O 1
ATOM 1108 N N . ALA A 1 146 ? 10.953 1.068 6.193 1.00 72.94 146 ALA A N 1
ATOM 1109 C CA . ALA A 1 146 ? 11.581 0.419 5.041 1.00 72.94 146 ALA A CA 1
ATOM 1110 C C . ALA A 1 146 ? 11.674 -1.104 5.273 1.00 72.94 146 ALA A C 1
ATOM 1112 O O . ALA A 1 146 ? 12.726 -1.632 5.612 1.00 72.94 146 ALA A O 1
ATOM 1113 N N . GLY A 1 147 ? 10.545 -1.809 5.175 1.00 77.06 147 GLY A N 1
ATOM 1114 C CA . GLY A 1 147 ? 10.448 -3.243 5.450 1.00 77.06 147 GLY A CA 1
ATOM 1115 C C . GLY A 1 147 ? 9.472 -3.559 6.577 1.00 77.06 147 GLY A C 1
ATOM 1116 O O . GLY A 1 147 ? 8.464 -2.872 6.724 1.00 77.06 147 GLY A O 1
ATOM 1117 N N . VAL A 1 148 ? 9.744 -4.635 7.319 1.00 84.50 148 VAL A N 1
ATOM 1118 C CA . VAL A 1 148 ? 8.903 -5.122 8.423 1.00 84.50 148 VAL A CA 1
ATOM 1119 C C . VAL A 1 148 ? 9.783 -5.452 9.622 1.00 84.50 148 VAL A C 1
ATOM 1121 O O . VAL A 1 148 ? 10.468 -6.478 9.634 1.00 84.50 148 VAL A O 1
ATOM 1124 N N . ASP A 1 149 ? 9.732 -4.583 10.623 1.00 87.31 149 ASP A N 1
ATOM 1125 C CA . ASP A 1 149 ? 10.521 -4.651 11.852 1.00 87.31 149 ASP A CA 1
ATOM 1126 C C . ASP A 1 149 ? 9.780 -5.428 12.948 1.00 87.31 149 ASP A C 1
ATOM 1128 O O . ASP A 1 149 ? 10.391 -6.135 13.755 1.00 87.31 149 ASP A O 1
ATOM 1132 N N . ASP A 1 150 ? 8.447 -5.347 12.977 1.00 88.38 150 ASP A N 1
ATOM 1133 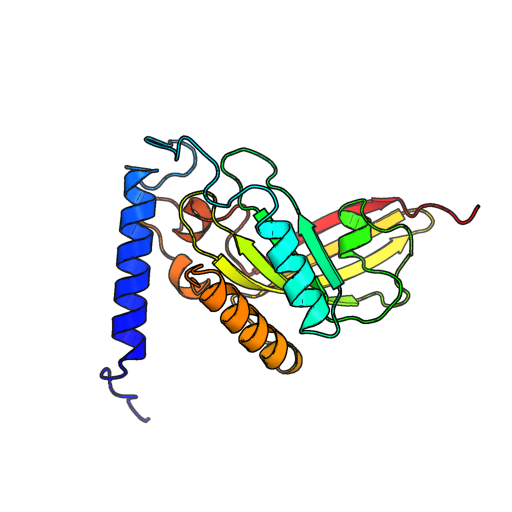C CA . ASP A 1 150 ? 7.637 -6.055 13.958 1.00 88.38 150 ASP A CA 1
ATOM 1134 C C . ASP A 1 150 ? 7.692 -7.562 13.713 1.00 88.38 150 ASP A C 1
ATOM 1136 O O . ASP A 1 150 ? 7.142 -8.105 12.747 1.00 88.38 150 ASP A O 1
ATOM 1140 N N . ARG A 1 151 ? 8.304 -8.285 14.653 1.00 88.56 151 ARG A N 1
ATOM 1141 C CA . ARG A 1 151 ? 8.388 -9.746 14.590 1.00 88.56 151 ARG A CA 1
ATOM 1142 C C . ARG A 1 151 ? 7.008 -10.407 14.505 1.00 88.56 151 ARG A C 1
ATOM 1144 O O . ARG A 1 151 ? 6.898 -11.489 13.927 1.00 88.56 151 ARG A O 1
ATOM 1151 N N . ARG A 1 152 ? 5.957 -9.782 15.046 1.00 88.19 152 ARG A N 1
ATOM 1152 C CA . ARG A 1 152 ? 4.583 -10.311 15.010 1.00 88.19 152 ARG A CA 1
ATOM 1153 C C . ARG A 1 152 ? 4.007 -10.299 13.593 1.00 88.19 152 ARG A C 1
ATOM 1155 O O . ARG A 1 152 ? 3.255 -11.203 13.238 1.00 88.19 152 ARG A O 1
ATOM 1162 N N . LEU A 1 153 ? 4.422 -9.347 12.756 1.00 93.44 153 LEU A N 1
ATOM 1163 C CA . LEU A 1 153 ? 3.968 -9.224 11.369 1.00 93.44 153 LEU A CA 1
ATOM 1164 C C . LEU A 1 153 ? 4.675 -10.198 10.416 1.00 93.44 153 LEU A C 1
ATOM 1166 O O . LEU A 1 153 ? 4.241 -10.373 9.282 1.00 93.44 153 LEU A O 1
ATOM 1170 N N . GLN A 1 154 ? 5.713 -10.914 10.854 1.00 93.25 154 GLN A N 1
ATOM 1171 C CA . GLN A 1 154 ? 6.445 -11.854 9.993 1.00 93.25 154 GLN A CA 1
ATOM 1172 C C . GLN A 1 154 ? 5.567 -12.996 9.455 1.00 93.25 154 GLN A C 1
ATOM 1174 O O . GLN A 1 154 ? 5.771 -13.465 8.334 1.00 93.25 154 GLN A O 1
ATOM 1179 N N . LEU A 1 155 ? 4.568 -13.439 10.228 1.00 92.06 155 LEU A N 1
ATOM 1180 C CA . LEU A 1 155 ? 3.571 -14.402 9.746 1.00 92.06 155 LEU A CA 1
ATOM 1181 C C . LEU A 1 155 ? 2.690 -13.792 8.648 1.00 92.06 155 LEU A C 1
ATOM 1183 O O . LEU A 1 155 ? 2.456 -14.438 7.627 1.00 92.06 155 LEU A O 1
ATOM 1187 N N . PHE A 1 156 ? 2.281 -12.534 8.822 1.00 95.06 156 PHE A N 1
ATOM 1188 C CA . PHE A 1 156 ? 1.482 -11.797 7.847 1.00 95.06 156 PHE A CA 1
ATOM 1189 C C . PHE A 1 156 ? 2.266 -11.602 6.550 1.00 95.06 156 PHE A C 1
ATOM 1191 O O . PHE A 1 156 ? 1.721 -11.838 5.475 1.00 95.06 156 PHE A O 1
ATOM 1198 N N . VAL A 1 157 ? 3.558 -11.266 6.633 1.00 95.25 157 VAL A N 1
ATOM 1199 C CA . VAL A 1 157 ? 4.436 -11.120 5.462 1.00 95.25 157 VAL A CA 1
ATOM 1200 C C . VAL A 1 157 ? 4.489 -12.418 4.672 1.00 95.25 157 VAL A C 1
ATOM 1202 O O . VAL A 1 157 ? 4.240 -12.414 3.469 1.00 95.25 157 VAL A O 1
ATOM 1205 N N . LYS A 1 158 ? 4.765 -13.545 5.340 1.00 94.94 158 LYS A N 1
ATOM 1206 C CA . LYS A 1 158 ? 4.867 -14.852 4.675 1.00 94.94 158 LYS A CA 1
ATOM 1207 C C . LYS A 1 158 ? 3.558 -15.264 4.009 1.00 94.94 158 LYS A C 1
ATOM 1209 O O . LYS A 1 158 ? 3.585 -15.706 2.862 1.00 94.94 158 LYS A O 1
ATOM 1214 N N . ALA A 1 159 ? 2.430 -15.110 4.702 1.00 95.50 159 ALA A N 1
ATOM 1215 C CA . ALA A 1 159 ? 1.114 -15.413 4.147 1.00 95.50 159 ALA A CA 1
ATOM 1216 C C . ALA A 1 159 ? 0.790 -14.511 2.947 1.00 95.50 159 ALA A C 1
ATOM 1218 O O . ALA A 1 159 ? 0.420 -15.010 1.886 1.00 95.50 159 ALA A O 1
ATOM 1219 N N . THR A 1 160 ? 1.036 -13.205 3.075 1.00 96.81 160 THR A N 1
ATOM 1220 C CA . THR A 1 160 ? 0.831 -12.219 2.005 1.00 96.81 160 THR A CA 1
ATOM 1221 C C . THR A 1 160 ? 1.676 -12.554 0.776 1.00 96.81 160 THR A C 1
ATOM 1223 O O . THR A 1 160 ? 1.148 -12.668 -0.325 1.00 96.81 160 THR A O 1
ATOM 1226 N N . GLN A 1 161 ? 2.975 -12.813 0.948 1.00 95.88 161 GLN A N 1
ATOM 1227 C CA . GLN A 1 161 ? 3.867 -13.228 -0.141 1.00 95.88 161 GLN A CA 1
ATOM 1228 C C . GLN A 1 161 ? 3.462 -14.574 -0.761 1.00 95.88 161 GLN A C 1
ATOM 1230 O O . GLN A 1 161 ? 3.643 -14.793 -1.959 1.00 95.88 161 GLN A O 1
ATOM 1235 N N . GLY A 1 162 ? 2.926 -15.500 0.040 1.00 96.81 162 GLY A N 1
ATOM 1236 C CA . GLY A 1 162 ? 2.348 -16.753 -0.443 1.00 96.81 162 GLY A CA 1
ATOM 1237 C C . GLY A 1 162 ? 1.152 -16.516 -1.368 1.00 96.81 162 GLY A C 1
ATOM 1238 O O . GLY A 1 162 ? 1.112 -17.067 -2.468 1.00 96.81 162 GLY A O 1
ATOM 1239 N N . LEU A 1 163 ? 0.219 -15.654 -0.957 1.00 97.25 163 LEU A N 1
ATOM 1240 C CA . LEU A 1 163 ? -0.963 -15.288 -1.741 1.00 97.25 163 LEU A CA 1
ATOM 1241 C C . LEU A 1 163 ? -0.595 -14.543 -3.029 1.00 97.25 163 LEU A C 1
ATOM 1243 O O . LEU A 1 163 ? -1.032 -14.948 -4.105 1.00 97.25 163 LEU A O 1
ATOM 1247 N N . LEU A 1 164 ? 0.279 -13.534 -2.947 1.00 97.19 164 LEU A N 1
ATOM 1248 C CA . LEU A 1 164 ? 0.777 -12.795 -4.116 1.00 97.19 164 LEU A CA 1
ATOM 1249 C C . LEU A 1 164 ? 1.381 -13.742 -5.162 1.00 97.19 164 LEU A C 1
ATOM 1251 O O . LEU A 1 164 ? 1.067 -13.652 -6.349 1.00 97.19 164 LEU A O 1
ATOM 1255 N N . ARG A 1 165 ? 2.184 -14.717 -4.721 1.00 96.69 165 ARG A N 1
ATOM 1256 C CA . ARG A 1 165 ? 2.778 -15.733 -5.600 1.00 96.69 165 ARG A CA 1
ATOM 1257 C C . ARG A 1 165 ? 1.726 -16.608 -6.277 1.00 96.69 165 ARG A C 1
ATOM 1259 O O . ARG A 1 165 ? 1.835 -16.852 -7.477 1.00 96.69 165 ARG A O 1
ATOM 1266 N N . THR A 1 166 ? 0.710 -17.058 -5.541 1.00 96.88 166 THR A N 1
ATOM 1267 C CA . THR A 1 166 ? -0.413 -17.838 -6.095 1.00 96.88 166 THR A CA 1
ATOM 1268 C C . THR A 1 166 ? -1.168 -17.048 -7.167 1.00 96.88 166 THR A C 1
ATOM 1270 O O . THR A 1 166 ? -1.558 -17.608 -8.190 1.00 96.88 166 THR A O 1
ATOM 1273 N N . MET A 1 167 ? -1.285 -15.731 -6.988 1.00 96.56 167 MET A N 1
ATOM 1274 C CA . MET A 1 167 ? -1.888 -14.800 -7.951 1.00 96.56 167 MET A CA 1
ATOM 1275 C C . MET A 1 167 ? -0.928 -14.346 -9.067 1.00 96.56 167 MET A C 1
ATOM 1277 O O . MET A 1 167 ? -1.274 -13.493 -9.888 1.00 96.56 167 MET A O 1
ATOM 1281 N N . LYS A 1 168 ? 0.284 -14.920 -9.131 1.00 95.81 168 LYS A N 1
ATOM 1282 C CA . LYS A 1 168 ? 1.333 -14.572 -10.105 1.00 95.81 168 LYS A CA 1
ATOM 1283 C C . LYS A 1 168 ? 1.696 -13.080 -10.075 1.00 95.81 168 LYS A C 1
ATOM 1285 O O . LYS A 1 168 ? 1.899 -12.464 -11.120 1.00 95.81 168 LYS A O 1
ATOM 1290 N N . ILE A 1 169 ? 1.751 -12.506 -8.877 1.00 95.56 169 ILE A N 1
ATOM 1291 C CA . ILE A 1 169 ? 2.195 -11.135 -8.623 1.00 95.56 169 ILE A CA 1
ATOM 1292 C C . ILE A 1 169 ? 3.617 -11.200 -8.061 1.00 95.56 169 ILE A C 1
ATOM 1294 O O . ILE A 1 169 ? 3.866 -11.823 -7.026 1.00 95.56 169 ILE A O 1
ATOM 1298 N N . THR A 1 170 ? 4.562 -10.568 -8.752 1.00 93.12 170 THR A N 1
ATOM 1299 C CA . THR A 1 170 ? 5.969 -10.518 -8.335 1.00 93.12 170 THR A CA 1
ATOM 1300 C C . THR A 1 170 ? 6.112 -9.640 -7.099 1.00 93.12 170 THR A C 1
ATOM 1302 O O . THR A 1 170 ? 5.662 -8.502 -7.097 1.00 93.12 170 THR A O 1
ATOM 1305 N N . THR A 1 171 ? 6.751 -10.127 -6.037 1.00 92.81 171 THR A N 1
ATOM 1306 C CA . THR A 1 171 ? 7.042 -9.275 -4.874 1.00 92.81 171 THR A CA 1
ATOM 1307 C C . THR A 1 171 ? 8.358 -8.532 -5.094 1.00 92.81 171 THR A C 1
ATOM 1309 O O . THR A 1 171 ? 9.383 -9.168 -5.307 1.00 92.81 171 THR A O 1
ATOM 1312 N N . LEU A 1 172 ? 8.327 -7.203 -5.026 1.00 90.62 172 LEU A N 1
ATOM 1313 C CA . LEU A 1 172 ? 9.488 -6.323 -5.035 1.00 90.62 172 LEU A CA 1
ATOM 1314 C C . LEU A 1 172 ? 9.775 -5.864 -3.603 1.00 90.62 172 LEU A C 1
ATOM 1316 O O . LEU A 1 172 ? 8.922 -5.267 -2.939 1.00 90.62 172 LEU A O 1
ATOM 1320 N N . ASP A 1 173 ? 10.984 -6.140 -3.130 1.00 85.44 173 ASP A N 1
ATOM 1321 C CA . ASP A 1 173 ? 11.468 -5.618 -1.854 1.00 85.44 173 ASP A CA 1
ATOM 1322 C C . ASP A 1 173 ? 11.646 -4.097 -1.962 1.00 85.44 173 ASP A C 1
ATOM 1324 O O . ASP A 1 173 ? 12.326 -3.599 -2.865 1.00 85.44 173 ASP A O 1
ATOM 1328 N N . ALA A 1 174 ? 11.025 -3.363 -1.041 1.00 81.31 174 ALA A N 1
ATOM 1329 C CA . ALA A 1 174 ? 11.039 -1.908 -1.033 1.00 81.31 174 ALA A CA 1
ATOM 1330 C C . ALA A 1 174 ? 12.470 -1.345 -0.942 1.00 81.31 174 ALA A C 1
ATOM 1332 O O . ALA A 1 174 ? 12.784 -0.366 -1.621 1.00 81.31 174 ALA A O 1
ATOM 1333 N N . ALA A 1 175 ? 13.364 -2.021 -0.209 1.00 79.44 175 ALA A N 1
ATOM 1334 C CA . ALA A 1 175 ? 14.759 -1.609 -0.060 1.00 79.44 175 ALA A CA 1
ATOM 1335 C C . ALA A 1 175 ? 15.529 -1.601 -1.396 1.00 79.44 175 ALA A C 1
ATOM 1337 O O . ALA A 1 175 ? 16.494 -0.858 -1.557 1.00 79.44 175 ALA A O 1
ATOM 1338 N N . PHE A 1 176 ? 15.120 -2.395 -2.396 1.00 80.00 176 PHE A N 1
ATOM 1339 C CA . PHE A 1 176 ? 15.792 -2.392 -3.708 1.00 80.00 176 PHE A CA 1
ATOM 1340 C C . PHE A 1 176 ? 15.331 -1.261 -4.618 1.00 80.00 176 PHE A C 1
ATOM 1342 O O . PHE A 1 176 ? 15.993 -0.982 -5.621 1.00 80.00 176 PHE A O 1
ATOM 1349 N N . LEU A 1 177 ? 14.221 -0.616 -4.270 1.00 85.50 177 LEU A N 1
ATOM 1350 C CA . LEU A 1 177 ? 13.588 0.422 -5.070 1.00 85.50 177 LEU A CA 1
ATOM 1351 C C . LEU A 1 177 ? 13.993 1.840 -4.636 1.00 85.50 177 LEU A C 1
ATOM 1353 O O . LEU A 1 177 ? 13.552 2.808 -5.249 1.00 85.50 177 LEU A O 1
ATOM 1357 N N . GLU A 1 178 ? 14.853 1.975 -3.621 1.00 84.31 178 GLU A N 1
ATOM 1358 C CA . GLU A 1 178 ? 15.375 3.269 -3.147 1.00 84.31 178 GLU A CA 1
ATOM 1359 C C . GLU A 1 178 ? 16.197 4.006 -4.202 1.00 84.31 178 GLU A C 1
ATOM 1361 O O . GLU A 1 178 ? 16.159 5.229 -4.296 1.00 84.31 178 GLU A O 1
ATOM 1366 N N . GLY A 1 179 ? 16.976 3.259 -4.985 1.00 85.31 179 GLY A N 1
ATOM 1367 C CA . GLY A 1 179 ? 17.872 3.845 -5.974 1.00 85.31 179 GLY A CA 1
ATOM 1368 C C . GLY A 1 179 ? 17.129 4.320 -7.224 1.00 85.31 179 GLY A C 1
ATOM 1369 O O . GLY A 1 179 ? 16.109 3.727 -7.593 1.00 85.31 179 GLY A O 1
ATOM 1370 N N . PRO A 1 180 ? 17.656 5.338 -7.923 1.00 88.81 180 PRO A N 1
ATOM 1371 C CA . PRO A 1 180 ? 17.044 5.815 -9.148 1.00 88.81 180 PRO A CA 1
ATOM 1372 C C . PRO A 1 180 ? 17.246 4.831 -10.306 1.00 88.81 180 PRO A C 1
ATOM 1374 O O . PRO A 1 180 ? 18.176 4.015 -10.305 1.00 88.81 180 PRO A O 1
ATOM 1377 N N . ALA A 1 181 ? 16.355 4.905 -11.298 1.00 86.44 181 ALA A N 1
ATOM 1378 C CA . ALA A 1 181 ? 16.437 4.081 -12.507 1.00 86.44 181 ALA A CA 1
ATOM 1379 C C . ALA A 1 181 ? 17.607 4.492 -13.422 1.00 86.44 181 ALA A C 1
ATOM 1381 O O . ALA A 1 181 ? 18.204 3.643 -14.085 1.00 86.44 181 ALA A O 1
ATOM 1382 N N . VAL A 1 182 ? 17.928 5.789 -13.434 1.00 90.19 182 VAL A N 1
ATOM 1383 C CA . VAL A 1 182 ? 19.036 6.438 -14.155 1.00 90.19 182 VAL A CA 1
ATOM 1384 C C . VAL A 1 182 ? 19.633 7.542 -13.282 1.00 90.19 182 VAL A C 1
ATOM 1386 O O . VAL A 1 182 ? 19.000 8.006 -12.335 1.00 90.19 182 VAL A O 1
ATOM 1389 N N . GLU A 1 183 ? 20.852 7.978 -13.586 1.00 90.56 183 GLU A N 1
ATOM 1390 C CA . GLU A 1 183 ? 21.482 9.091 -12.873 1.00 90.56 183 GLU A CA 1
ATOM 1391 C C . GLU A 1 183 ? 20.631 10.371 -12.979 1.00 90.56 183 GLU A C 1
ATOM 1393 O O . GLU A 1 183 ? 20.252 10.786 -14.071 1.00 90.56 183 GLU A O 1
ATOM 1398 N N . GLY A 1 184 ? 20.301 10.978 -11.833 1.00 88.12 184 GLY A N 1
ATOM 1399 C CA . GLY A 1 184 ? 19.479 12.194 -11.765 1.00 88.12 184 GLY A CA 1
ATOM 1400 C C . GLY A 1 184 ? 17.975 12.002 -12.018 1.00 88.12 184 GLY A C 1
ATOM 1401 O O . GLY A 1 184 ? 17.262 13.002 -12.130 1.00 88.12 184 GLY A O 1
ATOM 1402 N N . GLY A 1 185 ? 17.499 10.756 -12.126 1.00 89.62 185 GLY A N 1
ATOM 1403 C CA . GLY A 1 185 ? 16.073 10.416 -12.185 1.00 89.62 185 GLY A CA 1
ATOM 1404 C C . GLY A 1 185 ? 15.446 10.182 -10.807 1.00 89.62 185 GLY A C 1
ATOM 1405 O O . GLY A 1 185 ? 16.123 10.228 -9.777 1.00 89.62 185 GLY A O 1
ATOM 1406 N N . ASP A 1 186 ? 14.150 9.880 -10.802 1.00 90.69 186 ASP A N 1
ATOM 1407 C CA . ASP A 1 186 ? 13.405 9.510 -9.602 1.00 90.69 186 ASP A CA 1
ATOM 1408 C C . ASP A 1 186 ? 13.799 8.108 -9.101 1.00 90.69 186 ASP A C 1
ATOM 1410 O O . ASP A 1 186 ? 14.203 7.240 -9.893 1.00 90.69 186 ASP A O 1
ATOM 1414 N N . PRO A 1 187 ? 13.644 7.839 -7.788 1.00 90.88 187 PRO A N 1
ATOM 1415 C CA . PRO A 1 187 ? 13.727 6.491 -7.236 1.00 90.88 187 PRO A CA 1
ATOM 1416 C C . PRO A 1 187 ? 12.822 5.515 -7.990 1.00 90.88 187 PRO A C 1
ATOM 1418 O O . PRO A 1 187 ? 11.678 5.846 -8.306 1.00 90.88 187 PRO A O 1
ATOM 1421 N N . LEU A 1 188 ? 13.282 4.277 -8.202 1.00 90.56 188 LEU A N 1
ATOM 1422 C CA . LEU A 1 188 ? 12.449 3.217 -8.787 1.00 90.56 188 LEU A CA 1
ATOM 1423 C C . LEU A 1 188 ? 11.131 3.044 -8.027 1.00 90.56 188 LEU A C 1
ATOM 1425 O O . LEU A 1 188 ? 10.102 2.776 -8.642 1.00 90.56 188 LEU A O 1
ATOM 1429 N N . TRP A 1 189 ? 11.152 3.246 -6.708 1.00 90.62 189 TRP A N 1
ATOM 1430 C CA . TRP A 1 189 ? 9.959 3.279 -5.873 1.00 90.62 189 TRP A CA 1
ATOM 1431 C C . TRP A 1 189 ? 8.926 4.245 -6.438 1.00 90.62 189 TRP A C 1
ATOM 1433 O O . TRP A 1 189 ? 7.812 3.834 -6.733 1.00 90.62 189 TRP A O 1
ATOM 1443 N N . SER A 1 190 ? 9.322 5.501 -6.643 1.00 89.50 190 SER A N 1
ATOM 1444 C CA . SER A 1 190 ? 8.444 6.577 -7.096 1.00 89.50 190 SER A CA 1
ATOM 1445 C C . SER A 1 190 ? 7.948 6.375 -8.525 1.00 89.50 190 SER A C 1
ATOM 1447 O O . SER A 1 190 ? 6.979 7.013 -8.918 1.00 89.50 190 SER A O 1
ATOM 1449 N N . LEU A 1 191 ? 8.577 5.501 -9.310 1.00 90.31 191 LEU A N 1
ATOM 1450 C CA . LEU A 1 191 ? 8.089 5.131 -10.638 1.00 90.31 191 LEU A CA 1
ATOM 1451 C C . LEU A 1 191 ? 7.043 4.007 -10.568 1.00 90.31 191 LEU A C 1
ATOM 1453 O O . LEU A 1 191 ? 6.134 3.964 -11.390 1.00 90.31 191 LEU A O 1
ATOM 1457 N N . PHE A 1 192 ? 7.150 3.101 -9.591 1.00 90.19 192 PHE A N 1
ATOM 1458 C CA . PHE A 1 192 ? 6.236 1.962 -9.430 1.00 90.19 192 PHE A CA 1
ATOM 1459 C C . PHE A 1 192 ? 5.057 2.226 -8.488 1.00 90.19 192 PHE A C 1
ATOM 1461 O O . PHE A 1 192 ? 4.000 1.614 -8.670 1.00 90.19 192 PHE A O 1
ATOM 1468 N N . PHE A 1 193 ? 5.261 3.074 -7.481 1.00 88.81 193 PHE A N 1
ATOM 1469 C CA . PHE A 1 193 ? 4.382 3.306 -6.340 1.00 88.81 193 PHE A CA 1
ATOM 1470 C C . PHE A 1 193 ? 4.318 4.804 -6.026 1.00 88.81 193 PHE A C 1
ATOM 1472 O O . PHE A 1 193 ? 5.296 5.532 -6.173 1.00 88.81 193 PHE A O 1
ATOM 1479 N N . ASP A 1 194 ? 3.152 5.308 -5.642 1.00 77.19 194 ASP A N 1
ATOM 1480 C CA . ASP A 1 194 ? 2.938 6.682 -5.178 1.00 77.19 194 ASP A CA 1
ATOM 1481 C C . ASP A 1 194 ? 3.444 6.935 -3.747 1.00 77.19 194 ASP A C 1
ATOM 1483 O O . ASP A 1 194 ? 3.637 6.022 -2.937 1.00 77.19 194 ASP A O 1
ATOM 1487 N N . GLY A 1 195 ? 3.689 8.218 -3.459 1.00 66.50 195 GLY A N 1
ATOM 1488 C CA . GLY A 1 195 ? 4.125 8.718 -2.157 1.00 66.50 195 GLY A CA 1
ATOM 1489 C C . GLY A 1 195 ? 5.635 8.663 -1.901 1.00 66.50 195 GLY A C 1
ATOM 1490 O O . GLY A 1 195 ? 6.395 7.994 -2.601 1.00 66.50 195 GLY A O 1
ATOM 1491 N N . ALA A 1 196 ? 6.064 9.390 -0.862 1.00 60.09 196 ALA A N 1
ATOM 1492 C CA . ALA A 1 196 ? 7.461 9.434 -0.440 1.00 60.09 196 ALA A CA 1
ATOM 1493 C C . ALA A 1 196 ? 8.004 8.017 -0.137 1.00 60.09 196 ALA A C 1
ATOM 1495 O O . ALA A 1 196 ? 7.327 7.229 0.543 1.00 60.09 196 ALA A O 1
ATOM 1496 N N . PRO A 1 197 ? 9.210 7.693 -0.639 1.00 56.72 197 PRO A N 1
ATOM 1497 C CA . PRO A 1 197 ? 9.792 6.363 -0.588 1.00 56.72 197 PRO A CA 1
ATOM 1498 C C . PRO A 1 197 ? 10.290 6.069 0.822 1.00 56.72 197 PRO A C 1
ATOM 1500 O O . PRO A 1 197 ? 11.410 6.413 1.164 1.00 56.72 197 PRO A O 1
ATOM 1503 N N . MET A 1 198 ? 9.464 5.385 1.614 1.00 62.84 198 MET A N 1
ATOM 1504 C CA . MET A 1 198 ? 9.843 4.797 2.905 1.00 62.84 198 MET A CA 1
ATOM 1505 C C . MET A 1 198 ? 10.238 5.808 3.997 1.00 62.84 198 MET A C 1
ATOM 1507 O O . MET A 1 198 ? 10.775 6.876 3.746 1.00 62.84 198 MET A O 1
ATOM 1511 N N . VAL A 1 199 ? 9.930 5.489 5.258 1.00 61.41 199 VAL A N 1
ATOM 1512 C CA . VAL A 1 199 ? 10.235 6.384 6.396 1.00 61.41 199 VAL A CA 1
ATOM 1513 C C . VAL A 1 199 ? 9.635 7.787 6.214 1.00 61.41 199 VAL A C 1
ATOM 1515 O O . VAL A 1 199 ? 10.269 8.812 6.445 1.00 61.41 199 VAL A O 1
ATOM 1518 N N . SER A 1 200 ? 8.368 7.836 5.803 1.00 74.31 200 SER A N 1
ATOM 1519 C CA . SER A 1 200 ? 7.580 9.067 5.785 1.00 74.31 200 SER A CA 1
ATOM 1520 C C . SER A 1 200 ? 6.569 9.061 6.922 1.00 74.31 200 SER A C 1
ATOM 1522 O O . SER A 1 200 ? 6.058 8.004 7.306 1.00 74.31 200 SER A O 1
ATOM 1524 N N . ARG A 1 201 ? 6.253 10.256 7.420 1.00 81.62 201 ARG A N 1
ATOM 1525 C CA . ARG A 1 201 ? 5.070 10.493 8.243 1.00 81.62 201 ARG A CA 1
ATOM 1526 C C . ARG A 1 201 ? 4.082 11.321 7.447 1.00 81.62 201 ARG A C 1
ATOM 1528 O O . ARG A 1 201 ? 4.471 12.296 6.809 1.00 81.62 201 ARG A O 1
ATOM 1535 N N . SER A 1 202 ? 2.828 10.916 7.480 1.00 86.25 202 SER A N 1
ATOM 1536 C CA . SER A 1 202 ? 1.720 11.654 6.886 1.00 86.25 202 SER A CA 1
ATOM 1537 C C . SER A 1 202 ? 0.544 11.545 7.827 1.00 86.25 202 SER A C 1
ATOM 1539 O O . SER A 1 202 ? 0.255 10.446 8.293 1.00 86.25 202 SER A O 1
ATOM 1541 N N . GL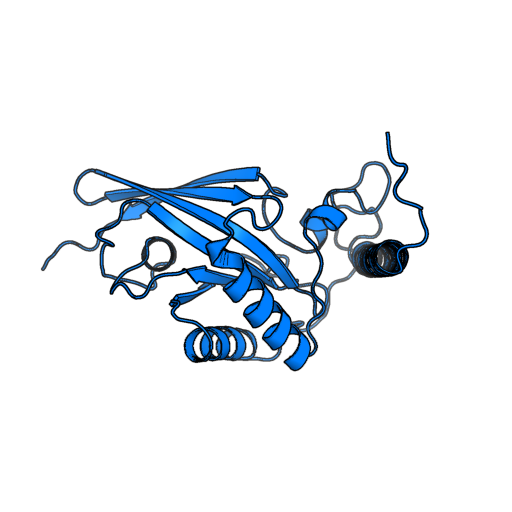Y A 1 203 ? -0.130 12.653 8.098 1.00 90.12 203 GLY A N 1
ATOM 1542 C CA . GLY A 1 203 ? -1.342 12.624 8.894 1.00 90.12 203 GLY A CA 1
ATOM 1543 C C . GLY A 1 203 ? -2.437 13.463 8.277 1.00 90.12 203 GLY A C 1
ATOM 1544 O O . GLY A 1 203 ? -2.174 14.358 7.471 1.00 90.12 203 GLY A O 1
ATOM 1545 N N . GLU A 1 204 ? -3.660 13.139 8.663 1.00 93.56 204 GLU A N 1
ATOM 1546 C CA . GLU A 1 204 ? -4.849 13.870 8.263 1.00 93.56 204 GLU A CA 1
ATOM 1547 C C . GLU A 1 204 ? -5.889 13.893 9.382 1.00 93.56 204 GLU A C 1
ATOM 1549 O O . GLU A 1 204 ? -5.873 13.069 10.302 1.00 93.56 204 GLU A O 1
ATOM 1554 N N . TRP A 1 205 ? -6.788 14.871 9.302 1.00 95.00 205 TRP A N 1
ATOM 1555 C CA . TRP A 1 205 ? -7.923 14.982 10.206 1.00 95.00 205 TRP A CA 1
ATOM 1556 C C . TRP A 1 205 ? -9.085 14.144 9.689 1.00 95.00 205 TRP A C 1
ATOM 1558 O O . TRP A 1 205 ? -9.562 14.353 8.576 1.00 95.00 205 TRP A O 1
ATOM 1568 N N . VAL A 1 206 ? -9.582 13.249 10.536 1.00 94.12 206 VAL A N 1
ATOM 1569 C CA . VAL A 1 206 ? -10.743 12.402 10.265 1.00 94.12 206 VAL A CA 1
ATOM 1570 C C . VAL A 1 206 ? -11.894 12.852 11.158 1.00 94.12 206 VAL A C 1
ATOM 1572 O O . VAL A 1 206 ? -11.720 13.041 12.362 1.00 94.12 206 VAL A O 1
ATOM 1575 N N . THR A 1 207 ? -13.083 13.039 10.584 1.00 93.12 207 THR A N 1
ATOM 1576 C CA . THR A 1 207 ? -14.300 13.286 11.369 1.00 93.12 207 THR A CA 1
ATOM 1577 C C . THR A 1 207 ? -14.826 11.969 11.925 1.00 93.12 207 THR A C 1
ATOM 1579 O O . THR A 1 207 ? -15.064 11.026 11.174 1.00 93.12 207 THR A O 1
ATOM 1582 N N . LEU A 1 208 ? -15.034 11.911 13.237 1.00 90.94 208 LEU A N 1
ATOM 1583 C CA . LEU A 1 208 ? -15.655 10.773 13.897 1.00 90.94 208 LEU A CA 1
ATOM 1584 C C . LEU A 1 208 ? -17.167 10.918 13.732 1.00 90.94 208 LEU A C 1
ATOM 1586 O O . LEU A 1 208 ? -17.748 11.934 14.122 1.00 90.94 208 LEU A O 1
ATOM 1590 N N . ALA A 1 209 ? -17.812 9.931 13.111 1.00 80.25 209 ALA A N 1
ATOM 1591 C CA . ALA A 1 209 ? -19.265 9.908 13.047 1.00 80.25 209 ALA A CA 1
ATOM 1592 C C . ALA A 1 209 ? -19.797 9.839 14.486 1.00 80.25 209 ALA A C 1
ATOM 1594 O O . ALA A 1 209 ? -19.590 8.847 15.177 1.00 80.25 209 ALA A O 1
ATOM 1595 N N . GLY A 1 210 ? -20.411 10.931 14.950 1.00 60.06 210 GLY A N 1
ATOM 1596 C CA . GLY A 1 210 ? -20.948 11.016 16.302 1.00 60.06 210 GLY A CA 1
ATOM 1597 C C . GLY A 1 210 ? -21.979 9.920 16.549 1.00 60.06 210 GLY A C 1
ATOM 1598 O O . GLY A 1 210 ? -22.784 9.621 15.662 1.00 60.06 210 GLY A O 1
ATOM 1599 N N . GLU A 1 211 ? -21.947 9.349 17.752 1.00 48.66 211 GLU A N 1
ATOM 1600 C CA . GLU A 1 211 ? -23.029 8.524 18.287 1.00 48.66 211 GLU A CA 1
ATOM 1601 C C . GLU A 1 211 ? -24.360 9.254 18.035 1.00 48.66 211 GLU A C 1
ATOM 1603 O O . GLU A 1 211 ? -24.575 10.368 18.522 1.00 48.66 211 GLU A O 1
ATOM 1608 N N . ARG A 1 212 ? -25.217 8.667 17.197 1.00 40.91 212 ARG A N 1
ATOM 1609 C CA . ARG A 1 212 ? -26.639 9.011 17.149 1.00 40.91 212 ARG A CA 1
ATOM 1610 C C . ARG A 1 212 ? -27.397 8.065 18.054 1.00 40.91 212 ARG A C 1
ATOM 1612 O O . ARG A 1 212 ? -27.095 6.853 17.982 1.00 40.91 212 ARG A O 1
#

Radius of gyration: 18.21 Å; chains: 1; bounding box: 62×34×44 Å

Foldseek 3Di:
DDDPDPPPVVVVVLVVVLVVLLVLLCQQVVVLAQVDGPDFDPDFQADVCRVVVLQVLLVVVALWHWDWDQAPDLQAWIKIWTWRDNDQDDPVCQVSVNDQDDDPDQKTKTWMWTQFRRHLAIEIWIKMWGWDDDPQKIKIKIWTAQHDPDPVCPVVVVSSVVSSVVVVRHYRRLVSQQDTSDVPHDGSCVSGHDDDRGGDMDIDMGGRPDDD